Protein AF-A0A3S3TXD5-F1 (afdb_monomer_lite)

Structure (mmCIF, N/CA/C/O backbone):
data_AF-A0A3S3TXD5-F1
#
_entry.id   AF-A0A3S3TXD5-F1
#
loop_
_atom_site.group_PDB
_atom_site.id
_atom_site.type_symbol
_atom_site.label_atom_id
_atom_site.label_alt_id
_atom_site.label_comp_id
_atom_site.label_asym_id
_atom_site.label_entity_id
_atom_site.label_seq_id
_atom_site.pdbx_PDB_ins_code
_atom_site.Cartn_x
_atom_site.Cartn_y
_atom_site.Cartn_z
_atom_site.occupancy
_atom_site.B_iso_or_equiv
_atom_site.auth_seq_id
_atom_site.auth_comp_id
_atom_site.auth_asym_id
_atom_site.auth_atom_id
_atom_site.pdbx_PDB_model_num
ATOM 1 N N . MET A 1 1 ? -18.171 11.649 1.561 1.00 46.22 1 MET A N 1
ATOM 2 C CA . MET A 1 1 ? -17.513 11.251 2.830 1.00 46.22 1 MET A CA 1
ATOM 3 C C . MET A 1 1 ? -16.212 10.556 2.468 1.00 46.22 1 MET A C 1
ATOM 5 O O . MET A 1 1 ? -16.164 9.970 1.401 1.00 46.22 1 MET A O 1
ATOM 9 N N . ALA A 1 2 ? -15.149 10.772 3.239 1.00 56.31 2 ALA A N 1
ATOM 10 C CA . ALA A 1 2 ? -13.775 10.815 2.737 1.00 56.31 2 ALA A CA 1
ATOM 11 C C . ALA A 1 2 ? -13.283 9.512 2.067 1.00 56.31 2 ALA A C 1
ATOM 13 O O . ALA A 1 2 ? -13.077 8.490 2.707 1.00 56.31 2 ALA A O 1
ATOM 14 N N . GLU A 1 3 ? -13.046 9.600 0.761 1.00 80.50 3 GLU A N 1
ATOM 15 C CA . GLU A 1 3 ? -12.553 8.534 -0.113 1.00 80.50 3 GLU A CA 1
ATOM 16 C C . GLU A 1 3 ? -11.019 8.417 -0.048 1.00 80.50 3 GLU A C 1
ATOM 18 O O . GLU A 1 3 ? -10.321 8.605 -1.047 1.00 80.50 3 GLU A O 1
ATOM 23 N N . LEU A 1 4 ? -10.477 8.224 1.157 1.00 93.62 4 LEU A N 1
ATOM 24 C CA . LEU A 1 4 ? -9.031 8.227 1.380 1.00 93.62 4 LEU A CA 1
ATOM 25 C C . LEU A 1 4 ? -8.431 6.833 1.201 1.00 93.62 4 LEU A C 1
ATOM 27 O O . LEU A 1 4 ? -8.830 5.887 1.871 1.00 93.62 4 LEU A O 1
ATOM 31 N N . VAL A 1 5 ? -7.424 6.719 0.343 1.00 96.19 5 VAL A N 1
ATOM 32 C CA . VAL A 1 5 ? -6.499 5.583 0.376 1.00 96.19 5 VAL A CA 1
ATOM 33 C C . VAL A 1 5 ? -5.334 5.996 1.260 1.00 96.19 5 VAL A C 1
ATOM 35 O O . VAL A 1 5 ? -4.576 6.909 0.922 1.00 96.19 5 VAL A O 1
ATOM 38 N N . LEU A 1 6 ? -5.238 5.359 2.420 1.00 97.69 6 LEU A N 1
ATOM 39 C CA . LEU A 1 6 ? -4.202 5.617 3.405 1.00 97.69 6 LEU A CA 1
ATOM 40 C C . LEU A 1 6 ? -2.910 4.921 2.976 1.00 97.69 6 LEU A C 1
ATOM 42 O O . LEU A 1 6 ? -2.938 3.774 2.531 1.00 97.69 6 LEU A O 1
ATOM 46 N N . LEU A 1 7 ? -1.791 5.624 3.096 1.00 98.00 7 LEU A N 1
ATOM 47 C CA . LEU A 1 7 ? -0.472 5.146 2.710 1.00 98.00 7 LEU A CA 1
ATOM 48 C C . LEU A 1 7 ? 0.444 5.099 3.928 1.00 98.00 7 LEU A C 1
ATOM 50 O O . LEU A 1 7 ? 0.707 6.133 4.549 1.00 98.00 7 LEU A O 1
ATOM 54 N N . ASP A 1 8 ? 0.982 3.918 4.203 1.00 96.69 8 ASP A N 1
ATOM 55 C CA . ASP A 1 8 ? 2.175 3.778 5.028 1.00 96.69 8 ASP A CA 1
ATOM 56 C C . ASP A 1 8 ? 3.437 4.235 4.259 1.00 96.69 8 ASP A C 1
ATOM 58 O O . ASP A 1 8 ? 3.508 4.253 3.022 1.00 96.69 8 ASP A O 1
ATOM 62 N N . ASN A 1 9 ? 4.458 4.608 5.024 1.00 96.06 9 ASN A N 1
ATOM 63 C CA . ASN A 1 9 ? 5.785 4.993 4.582 1.00 96.06 9 ASN A CA 1
ATOM 64 C C . ASN A 1 9 ? 6.405 3.994 3.606 1.00 96.06 9 ASN A C 1
ATOM 66 O O . ASN A 1 9 ? 7.003 4.428 2.620 1.00 96.06 9 ASN A O 1
ATOM 70 N N . ASP A 1 10 ? 6.303 2.686 3.858 1.00 95.25 10 ASP A N 1
ATOM 71 C CA . ASP A 1 10 ? 6.986 1.683 3.037 1.00 95.25 10 ASP A CA 1
ATOM 72 C C . ASP A 1 10 ? 6.398 1.629 1.619 1.00 95.25 10 ASP A C 1
ATOM 74 O O . ASP A 1 10 ? 7.138 1.558 0.636 1.00 95.25 10 ASP A O 1
ATOM 78 N N . ILE A 1 11 ? 5.078 1.795 1.488 1.00 97.50 11 ILE A N 1
ATOM 79 C CA . ILE A 1 11 ? 4.405 1.914 0.185 1.00 97.50 11 ILE A CA 1
ATOM 80 C C . ILE A 1 11 ? 4.892 3.150 -0.567 1.00 97.50 11 ILE A C 1
ATOM 82 O O . ILE A 1 11 ? 5.236 3.067 -1.750 1.00 97.50 11 ILE A O 1
ATOM 86 N N . VAL A 1 12 ? 4.966 4.295 0.113 1.00 97.69 12 VAL A N 1
ATOM 87 C CA . VAL A 1 12 ? 5.449 5.544 -0.489 1.00 97.69 12 VAL A CA 1
ATOM 88 C C . VAL A 1 12 ? 6.903 5.396 -0.942 1.00 97.69 12 VAL A C 1
ATOM 90 O O . VAL A 1 12 ? 7.225 5.675 -2.094 1.00 97.69 12 VAL A O 1
ATOM 93 N N . LEU A 1 13 ? 7.783 4.898 -0.074 1.00 97.25 13 LEU A N 1
ATOM 94 C CA . LEU A 1 13 ? 9.208 4.741 -0.367 1.00 97.25 13 LEU A CA 1
ATOM 95 C C . LEU A 1 13 ? 9.447 3.785 -1.534 1.00 97.25 13 LEU A C 1
ATOM 97 O O . LEU A 1 13 ? 10.206 4.112 -2.447 1.00 97.25 13 LEU A O 1
ATOM 101 N N . LYS A 1 14 ? 8.785 2.626 -1.529 1.00 97.81 14 LYS A N 1
ATOM 102 C CA . LYS A 1 14 ? 8.965 1.610 -2.569 1.00 97.81 14 LYS A CA 1
ATOM 103 C C . LYS A 1 14 ? 8.319 2.011 -3.889 1.00 97.81 14 LYS A C 1
ATOM 105 O O . LYS A 1 14 ? 8.910 1.769 -4.937 1.00 97.81 14 LYS A O 1
ATOM 110 N N . SER A 1 15 ? 7.163 2.680 -3.871 1.00 97.81 15 SER A N 1
ATOM 111 C CA . SER A 1 15 ? 6.565 3.226 -5.099 1.00 97.81 15 SER A CA 1
ATOM 112 C C . SER A 1 15 ? 7.483 4.261 -5.755 1.00 97.81 15 SER A C 1
ATOM 114 O O . SER A 1 15 ? 7.702 4.191 -6.964 1.00 97.81 15 SER A O 1
ATOM 116 N N . CYS A 1 16 ? 8.107 5.145 -4.969 1.00 97.94 16 CYS A N 1
ATOM 117 C CA . CYS A 1 16 ? 9.099 6.088 -5.478 1.00 97.94 16 CYS A CA 1
ATOM 118 C C . CYS A 1 16 ? 10.357 5.372 -5.993 1.00 97.94 16 CYS A C 1
ATOM 120 O O . CYS A 1 16 ? 10.816 5.670 -7.093 1.00 97.94 16 CYS A O 1
ATOM 122 N N . ALA A 1 17 ? 10.896 4.405 -5.245 1.00 97.69 17 ALA A N 1
ATOM 123 C CA . ALA A 1 17 ? 12.103 3.677 -5.641 1.00 97.69 17 ALA A CA 1
ATOM 124 C C . ALA A 1 17 ? 11.908 2.899 -6.950 1.00 97.69 17 ALA A C 1
ATOM 126 O O . ALA A 1 17 ? 12.787 2.874 -7.804 1.00 97.69 17 ALA A O 1
ATOM 127 N N . TYR A 1 18 ? 10.724 2.325 -7.157 1.00 98.00 18 TYR A N 1
ATOM 128 C CA . TYR A 1 18 ? 10.373 1.644 -8.400 1.00 98.00 18 TYR A CA 1
ATOM 129 C C . TYR A 1 18 ? 9.834 2.575 -9.485 1.00 98.00 18 TYR A C 1
ATOM 131 O O . TYR A 1 18 ? 9.223 2.091 -10.437 1.00 98.00 18 TYR A O 1
ATOM 139 N N . GLY A 1 19 ? 9.992 3.895 -9.379 1.00 97.56 19 GLY A N 1
ATOM 140 C CA . GLY A 1 19 ? 9.535 4.806 -10.431 1.00 97.56 19 GLY A CA 1
ATOM 141 C C . GLY A 1 19 ? 8.034 4.714 -10.725 1.00 97.56 19 GLY A C 1
ATOM 142 O O . GLY A 1 19 ? 7.641 4.843 -11.882 1.00 97.56 19 GLY A O 1
ATOM 143 N N . SER A 1 20 ? 7.225 4.379 -9.717 1.00 97.62 20 SER A N 1
ATOM 144 C CA . SER A 1 20 ? 5.801 4.042 -9.844 1.00 97.62 20 SER A CA 1
ATOM 145 C C . SER A 1 20 ? 4.894 4.953 -9.007 1.00 97.62 20 SER A C 1
ATOM 147 O O . SER A 1 20 ? 3.759 4.593 -8.694 1.00 97.62 20 SER A O 1
ATOM 149 N N . ALA A 1 21 ? 5.376 6.142 -8.629 1.00 97.31 21 ALA A N 1
ATOM 150 C CA . ALA A 1 21 ? 4.581 7.109 -7.876 1.00 97.31 21 ALA A CA 1
ATOM 151 C C . ALA A 1 21 ? 3.393 7.641 -8.690 1.00 97.31 21 ALA A C 1
ATOM 153 O O . ALA A 1 21 ? 2.285 7.753 -8.171 1.00 97.31 21 ALA A O 1
ATOM 154 N N . VAL A 1 22 ? 3.609 7.928 -9.979 1.00 96.50 22 VAL A N 1
ATOM 155 C CA . VAL A 1 22 ? 2.537 8.370 -10.886 1.00 96.50 22 VAL A CA 1
ATOM 156 C C . VAL A 1 22 ? 1.494 7.270 -11.064 1.00 96.50 22 VAL A C 1
ATOM 158 O O . VAL A 1 22 ? 0.306 7.561 -11.037 1.00 96.50 22 VAL A O 1
ATOM 161 N N . ASP A 1 23 ? 1.903 6.001 -11.140 1.00 96.19 23 ASP A N 1
ATOM 162 C CA . ASP A 1 23 ? 0.948 4.894 -11.253 1.00 96.19 23 ASP A CA 1
ATOM 163 C C . ASP A 1 23 ? 0.088 4.735 -9.989 1.00 96.19 23 ASP A C 1
ATOM 165 O O . ASP A 1 23 ? -1.090 4.398 -10.088 1.00 96.19 23 ASP A O 1
ATOM 169 N N . LEU A 1 24 ? 0.644 5.013 -8.801 1.00 95.94 24 LEU A N 1
ATOM 170 C CA . LEU A 1 24 ? -0.119 5.059 -7.548 1.00 95.94 24 LEU A CA 1
ATOM 171 C C . LEU A 1 24 ? -1.142 6.209 -7.548 1.00 95.94 24 LEU A C 1
ATOM 173 O O . LEU A 1 24 ? -2.283 6.012 -7.122 1.00 95.94 24 LEU A O 1
ATOM 177 N N . ILE A 1 25 ? -0.754 7.390 -8.043 1.00 95.69 25 ILE A N 1
ATOM 178 C CA . ILE A 1 25 ? -1.658 8.542 -8.203 1.00 95.69 25 ILE A CA 1
ATOM 179 C C . ILE A 1 25 ? -2.785 8.199 -9.176 1.00 95.69 25 ILE A C 1
ATOM 181 O O . ILE A 1 25 ? -3.956 8.368 -8.838 1.00 95.69 25 ILE A O 1
ATOM 185 N N . ASP A 1 26 ? -2.442 7.683 -10.355 1.00 94.06 26 ASP A N 1
ATOM 186 C CA . ASP A 1 26 ? -3.401 7.325 -11.398 1.00 94.06 26 ASP A CA 1
ATOM 187 C C . ASP A 1 26 ? -4.365 6.241 -10.922 1.00 94.06 26 ASP A C 1
ATOM 189 O O . ASP A 1 26 ? -5.560 6.309 -11.210 1.00 94.06 26 ASP A O 1
ATOM 193 N N . LEU A 1 27 ? -3.869 5.256 -10.168 1.00 91.81 27 LEU A N 1
ATOM 194 C CA . LEU A 1 27 ? -4.703 4.218 -9.577 1.00 91.81 27 LEU A CA 1
ATOM 195 C C . LEU A 1 27 ? -5.749 4.821 -8.635 1.00 91.81 27 LEU A C 1
ATOM 197 O O . LEU A 1 27 ? -6.922 4.493 -8.761 1.00 91.81 27 LEU A O 1
ATOM 201 N N . ALA A 1 28 ? -5.373 5.731 -7.737 1.00 92.12 28 ALA A N 1
ATOM 202 C CA . ALA A 1 28 ? -6.347 6.400 -6.874 1.00 92.12 28 ALA A CA 1
ATOM 203 C C . ALA A 1 28 ? -7.314 7.296 -7.675 1.00 92.12 28 ALA A C 1
ATOM 205 O O . ALA A 1 28 ? -8.527 7.257 -7.456 1.00 92.12 28 ALA A O 1
ATOM 206 N N . ALA A 1 29 ? -6.792 8.059 -8.640 1.00 90.94 29 ALA A N 1
ATOM 207 C CA . ALA A 1 29 ? -7.555 9.025 -9.427 1.00 90.94 29 ALA A CA 1
ATOM 208 C C . ALA A 1 29 ? -8.608 8.375 -10.338 1.00 90.94 29 ALA A C 1
ATOM 210 O O . ALA A 1 29 ? -9.726 8.882 -10.419 1.00 90.94 29 ALA A O 1
ATOM 211 N N . ARG A 1 30 ? -8.303 7.226 -10.966 1.00 88.12 30 ARG A N 1
ATOM 212 C CA . ARG A 1 30 ? -9.256 6.437 -11.789 1.00 88.12 30 ARG A CA 1
ATOM 213 C C . ARG A 1 30 ? -10.540 6.066 -11.055 1.00 88.12 30 ARG A C 1
ATOM 215 O O . ARG A 1 30 ? -11.541 5.726 -11.675 1.00 88.12 30 ARG A O 1
ATOM 222 N N . HIS A 1 31 ? -10.483 6.138 -9.741 1.00 84.25 31 HIS A N 1
ATOM 223 C CA . HIS A 1 31 ? -11.497 5.679 -8.830 1.00 84.25 31 HIS A CA 1
ATOM 224 C C . HIS A 1 31 ? -11.999 6.798 -7.903 1.00 84.25 31 HIS A C 1
ATOM 226 O O . HIS A 1 31 ? -12.603 6.528 -6.870 1.00 84.25 31 HIS A O 1
ATOM 232 N N . ASN A 1 32 ? -11.725 8.063 -8.252 1.00 88.69 32 ASN A N 1
ATOM 233 C CA . ASN A 1 32 ? -12.086 9.257 -7.478 1.00 88.69 32 ASN A CA 1
ATOM 234 C C . ASN A 1 32 ? -11.586 9.265 -6.022 1.00 88.69 32 ASN A C 1
ATOM 236 O O . ASN A 1 32 ? -12.053 10.054 -5.197 1.00 88.69 32 ASN A O 1
ATOM 240 N N . ARG A 1 33 ? -10.570 8.454 -5.710 1.00 92.06 33 ARG A N 1
ATOM 241 C CA . ARG A 1 33 ? -9.963 8.399 -4.381 1.00 92.06 33 ARG A CA 1
ATOM 242 C C . ARG A 1 33 ? -8.845 9.419 -4.251 1.00 92.06 33 ARG A C 1
ATOM 244 O O . ARG A 1 33 ? -8.196 9.806 -5.223 1.00 92.06 33 ARG A O 1
ATOM 251 N N . ARG A 1 34 ? -8.577 9.827 -3.015 1.00 94.44 34 ARG A N 1
ATOM 252 C CA . ARG A 1 34 ? -7.441 10.691 -2.675 1.00 94.44 34 ARG A CA 1
ATOM 253 C C . ARG A 1 34 ? -6.443 9.910 -1.842 1.00 94.44 34 ARG A C 1
ATOM 255 O O . ARG A 1 34 ? -6.825 9.234 -0.893 1.00 94.44 34 ARG A O 1
ATOM 262 N N . LEU A 1 35 ? -5.166 10.036 -2.172 1.00 97.19 35 LEU A N 1
ATOM 263 C CA . LEU A 1 35 ? -4.097 9.483 -1.352 1.00 97.19 35 LEU A CA 1
ATOM 264 C C . LEU A 1 35 ? -3.954 10.317 -0.079 1.00 97.19 35 LEU A C 1
ATOM 266 O O . LEU A 1 35 ? -4.034 11.546 -0.140 1.00 97.19 35 LEU A O 1
ATOM 270 N N . ALA A 1 36 ? -3.730 9.673 1.060 1.00 97.69 36 ALA A N 1
ATOM 271 C CA . ALA A 1 36 ? -3.477 10.347 2.327 1.00 97.69 36 ALA A CA 1
ATOM 272 C C . ALA A 1 36 ? -2.414 9.614 3.146 1.00 97.69 36 ALA A C 1
ATOM 274 O O . ALA A 1 36 ? -2.318 8.393 3.104 1.00 97.69 36 ALA A O 1
ATOM 275 N N . MET A 1 37 ? -1.636 10.366 3.918 1.00 97.69 37 MET A N 1
ATOM 276 C CA . MET A 1 37 ? -0.661 9.827 4.866 1.00 97.69 37 MET A CA 1
ATOM 277 C C . MET A 1 37 ? -0.569 10.733 6.093 1.00 97.69 37 MET A C 1
ATOM 279 O O . MET A 1 37 ? -0.878 11.927 6.012 1.00 97.69 37 MET A O 1
ATOM 283 N N . LEU A 1 38 ? -0.109 10.191 7.222 1.00 97.88 38 LEU A N 1
ATOM 284 C CA . LEU A 1 38 ? 0.122 10.997 8.422 1.00 97.88 38 LEU A CA 1
ATOM 285 C C . LEU A 1 38 ? 1.090 12.149 8.114 1.00 97.88 38 LEU A C 1
ATOM 287 O O . LEU A 1 38 ? 2.098 11.977 7.425 1.00 97.88 38 LEU A O 1
ATOM 291 N N . ARG A 1 39 ? 0.826 13.342 8.644 1.00 96.12 39 ARG A N 1
ATOM 292 C CA . ARG A 1 39 ? 1.693 14.505 8.402 1.00 96.12 39 ARG A CA 1
ATOM 293 C C . ARG A 1 39 ? 3.122 14.256 8.878 1.00 96.12 39 ARG A C 1
ATOM 295 O O . ARG A 1 39 ? 4.072 14.600 8.179 1.00 96.12 39 ARG A O 1
ATOM 302 N N . VAL A 1 40 ? 3.293 13.601 10.028 1.00 93.81 40 VAL A N 1
ATOM 303 C CA . VAL A 1 40 ? 4.621 13.223 10.544 1.00 93.81 40 VAL A CA 1
ATOM 304 C C . VAL A 1 40 ? 5.370 12.286 9.586 1.00 93.81 40 VAL A C 1
ATOM 306 O O . VAL A 1 40 ? 6.585 12.421 9.402 1.00 93.81 40 VAL A O 1
ATOM 309 N N . ALA A 1 41 ? 4.642 11.396 8.908 1.00 94.38 41 ALA A N 1
ATOM 310 C CA . ALA A 1 41 ? 5.186 10.444 7.950 1.00 94.38 41 ALA A CA 1
ATOM 311 C C . ALA A 1 41 ? 5.792 11.149 6.720 1.00 94.38 41 ALA A C 1
ATOM 313 O O . ALA A 1 41 ? 6.854 10.741 6.252 1.00 94.38 41 ALA A O 1
ATOM 314 N N . GLN A 1 42 ? 5.236 12.281 6.264 1.00 94.44 42 GLN A N 1
ATOM 315 C CA . GLN A 1 42 ? 5.809 13.064 5.150 1.00 94.44 42 GLN A CA 1
ATOM 316 C C . GLN A 1 42 ? 7.248 13.512 5.437 1.00 94.44 42 GLN A C 1
ATOM 318 O O . GLN A 1 42 ? 8.123 13.432 4.571 1.00 94.44 42 GLN A O 1
ATOM 323 N N . TYR A 1 43 ? 7.524 13.935 6.673 1.00 94.06 43 TYR A N 1
ATOM 324 C CA . TYR A 1 43 ? 8.871 14.323 7.090 1.00 94.06 43 TYR A CA 1
ATOM 325 C C . TYR A 1 43 ? 9.798 13.117 7.270 1.00 94.06 43 TYR A C 1
ATOM 327 O O . TYR A 1 43 ? 10.997 13.215 6.999 1.00 94.06 43 TYR A O 1
ATOM 335 N N . ALA A 1 44 ? 9.279 11.982 7.747 1.00 94.31 44 ALA A N 1
ATOM 336 C CA . ALA A 1 44 ? 10.053 10.749 7.877 1.00 94.31 44 ALA A CA 1
ATOM 337 C C . ALA A 1 44 ? 10.481 10.214 6.501 1.00 94.31 44 ALA A C 1
ATOM 339 O O . ALA A 1 44 ? 11.677 10.014 6.273 1.00 94.31 44 ALA A O 1
ATOM 340 N N . VAL A 1 45 ? 9.533 10.089 5.568 1.00 95.75 45 VAL A N 1
ATOM 341 C CA . VAL A 1 45 ? 9.776 9.689 4.175 1.00 95.75 45 VAL A CA 1
ATOM 342 C C . VAL A 1 45 ? 10.720 10.668 3.493 1.00 95.75 45 VAL A C 1
ATOM 344 O O . VAL A 1 45 ? 11.749 10.247 2.970 1.00 95.75 45 VAL A O 1
ATOM 347 N N . GLY A 1 46 ? 10.444 11.975 3.558 1.00 95.38 46 GLY A N 1
ATOM 348 C CA . GLY A 1 46 ? 11.292 12.990 2.931 1.00 95.38 46 GLY A CA 1
ATOM 349 C C . GLY A 1 46 ? 12.742 12.931 3.422 1.00 95.38 46 GLY A C 1
ATOM 350 O O . GLY A 1 46 ? 13.671 12.933 2.614 1.00 95.38 46 GLY A O 1
ATOM 351 N N . ARG A 1 47 ? 12.959 12.787 4.739 1.00 95.94 47 ARG A N 1
ATOM 352 C CA . ARG A 1 47 ? 14.309 12.614 5.305 1.00 95.94 47 ARG A CA 1
ATOM 353 C C . ARG A 1 47 ? 14.967 11.311 4.863 1.00 95.94 47 ARG A C 1
ATOM 355 O O . ARG A 1 47 ? 16.177 11.305 4.643 1.00 95.94 47 ARG A O 1
ATOM 362 N N . ARG A 1 48 ? 14.208 10.216 4.762 1.00 95.56 48 ARG A N 1
ATOM 363 C CA . ARG A 1 48 ? 14.736 8.930 4.296 1.00 95.56 48 ARG A CA 1
ATOM 364 C C . ARG A 1 48 ? 15.153 9.004 2.830 1.00 95.56 48 ARG A C 1
ATOM 366 O O . ARG A 1 48 ? 16.253 8.569 2.520 1.00 95.56 48 ARG A O 1
ATOM 373 N N . ILE A 1 49 ? 14.348 9.625 1.972 1.00 94.75 49 ILE A N 1
ATOM 374 C CA . ILE A 1 49 ? 14.659 9.819 0.548 1.00 94.75 49 ILE A CA 1
ATOM 375 C C . ILE A 1 49 ? 15.915 10.677 0.367 1.00 94.75 49 ILE A C 1
ATOM 377 O O . ILE A 1 49 ? 16.831 10.278 -0.344 1.00 94.75 49 ILE A O 1
ATOM 381 N N . GLN A 1 50 ? 16.030 11.791 1.096 1.00 93.88 50 GLN A N 1
ATOM 382 C CA . GLN A 1 50 ? 17.222 12.655 1.060 1.00 93.88 50 GLN A CA 1
ATOM 383 C C . GLN A 1 50 ? 18.512 11.951 1.505 1.00 93.88 50 GLN A C 1
ATOM 385 O O . GLN A 1 50 ? 19.609 12.385 1.159 1.00 93.88 50 GLN A O 1
ATOM 390 N N . ARG A 1 51 ? 18.397 10.902 2.325 1.00 94.44 51 ARG A N 1
ATOM 391 C CA . ARG A 1 51 ? 19.529 10.161 2.897 1.00 94.44 51 ARG A CA 1
ATOM 392 C C . ARG A 1 51 ? 19.700 8.772 2.292 1.00 94.44 51 ARG A C 1
ATOM 394 O O . ARG A 1 51 ? 20.544 8.023 2.786 1.00 94.44 51 ARG A O 1
ATOM 401 N N . ALA A 1 52 ? 18.908 8.421 1.283 1.00 92.75 52 ALA A N 1
ATOM 402 C CA . ALA A 1 52 ? 18.899 7.087 0.713 1.00 92.75 52 ALA A CA 1
ATOM 403 C C . ALA A 1 52 ? 20.269 6.756 0.107 1.00 92.75 52 ALA A C 1
ATOM 405 O O . ALA A 1 52 ? 20.879 7.564 -0.594 1.00 92.75 52 ALA A O 1
ATOM 406 N N . ARG A 1 53 ? 20.768 5.561 0.425 1.00 88.62 53 ARG A N 1
ATOM 407 C CA . ARG A 1 53 ? 22.035 5.008 -0.102 1.00 88.62 53 ARG A CA 1
ATOM 408 C C . ARG A 1 53 ? 21.875 3.576 -0.612 1.00 88.62 53 ARG A C 1
ATOM 410 O O . ARG A 1 53 ? 22.818 2.994 -1.133 1.00 88.62 53 ARG A O 1
ATOM 417 N N . ASP A 1 54 ? 20.694 3.016 -0.398 1.00 87.81 54 ASP A N 1
ATOM 418 C CA . ASP A 1 54 ? 20.259 1.649 -0.660 1.00 87.81 54 ASP A CA 1
ATOM 419 C C . ASP A 1 54 ? 19.534 1.494 -2.009 1.00 87.81 54 ASP A C 1
ATOM 421 O O . ASP A 1 54 ? 19.240 0.376 -2.425 1.00 87.81 54 ASP A O 1
ATOM 425 N N . VAL A 1 55 ? 19.311 2.603 -2.716 1.00 93.00 55 VAL A N 1
ATOM 426 C CA . VAL A 1 55 ? 18.823 2.675 -4.103 1.00 93.00 55 VAL A CA 1
ATOM 427 C C . VAL A 1 55 ? 19.943 3.089 -5.051 1.00 93.00 55 VAL A C 1
ATOM 429 O O . VAL A 1 55 ? 20.835 3.857 -4.681 1.00 93.00 55 VAL A O 1
ATOM 432 N N . ARG A 1 56 ? 19.888 2.598 -6.290 1.00 95.00 56 ARG A N 1
ATOM 433 C CA . ARG A 1 56 ? 20.843 2.930 -7.353 1.00 95.00 56 ARG A CA 1
ATOM 434 C C . ARG A 1 56 ? 20.528 4.279 -7.995 1.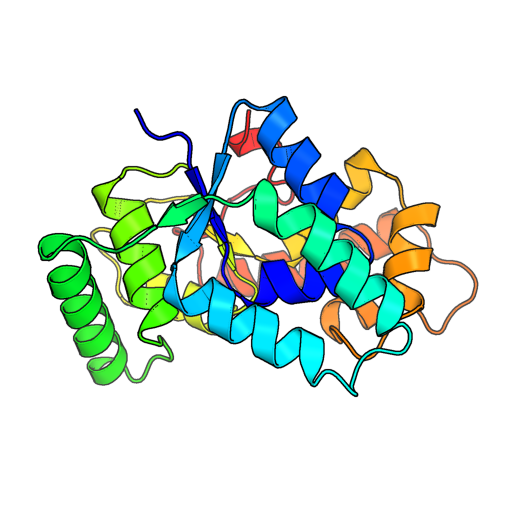00 95.00 56 ARG A C 1
ATOM 436 O O . ARG A 1 56 ? 21.460 5.029 -8.272 1.00 95.00 56 ARG A O 1
ATOM 443 N N . ASP A 1 57 ? 19.252 4.594 -8.205 1.00 93.94 57 ASP A N 1
ATOM 444 C CA . ASP A 1 57 ? 18.786 5.849 -8.804 1.00 93.94 57 ASP A CA 1
ATOM 445 C C . ASP A 1 57 ? 18.208 6.818 -7.754 1.00 93.94 57 ASP A C 1
ATOM 447 O O . ASP A 1 57 ? 16.997 6.966 -7.578 1.00 93.94 57 ASP A O 1
ATOM 451 N N . VAL A 1 58 ? 19.100 7.487 -7.017 1.00 94.75 58 VAL A N 1
ATOM 452 C CA . VAL A 1 58 ? 18.726 8.451 -5.962 1.00 94.75 58 VAL A CA 1
ATOM 453 C C . VAL A 1 58 ? 18.035 9.698 -6.537 1.00 94.75 58 VAL A C 1
ATOM 455 O O . VAL A 1 58 ? 17.135 10.262 -5.904 1.00 94.75 58 VAL A O 1
ATOM 458 N N . GLU A 1 59 ? 18.437 10.133 -7.734 1.00 94.56 59 GLU A N 1
ATOM 459 C CA . GLU A 1 59 ? 17.821 11.273 -8.420 1.00 94.56 59 GLU A CA 1
ATOM 460 C C . GLU A 1 59 ? 16.394 10.927 -8.852 1.00 94.56 59 GLU A C 1
ATOM 462 O O . GLU A 1 59 ? 15.461 11.668 -8.532 1.00 94.56 59 GLU A O 1
ATOM 467 N N . GLY A 1 60 ? 16.205 9.756 -9.470 1.00 95.31 60 GLY A N 1
ATOM 468 C CA . GLY A 1 60 ? 14.894 9.217 -9.813 1.00 95.31 60 GLY A CA 1
ATOM 469 C C . GLY A 1 60 ? 13.989 9.075 -8.593 1.00 95.31 60 GLY A C 1
ATOM 470 O O . GLY A 1 60 ? 12.860 9.565 -8.621 1.00 95.31 60 GLY A O 1
ATOM 471 N N . LEU A 1 61 ? 14.488 8.509 -7.488 1.00 96.75 61 LEU A N 1
ATOM 472 C CA . LEU A 1 61 ? 13.746 8.414 -6.224 1.00 96.75 61 LEU A CA 1
ATOM 473 C C . LEU A 1 61 ? 13.252 9.794 -5.749 1.00 96.75 61 LEU A C 1
ATOM 475 O O . LEU A 1 61 ? 12.084 9.953 -5.383 1.00 96.75 61 LEU A O 1
ATOM 479 N N . SER A 1 62 ? 14.132 10.799 -5.769 1.00 96.75 62 SER A N 1
ATOM 480 C CA . SER A 1 62 ? 13.805 12.167 -5.346 1.00 96.75 62 SER A CA 1
ATOM 481 C C . SER A 1 62 ? 12.787 12.829 -6.278 1.00 96.75 62 SER A C 1
ATOM 483 O O . SER A 1 62 ? 11.857 13.487 -5.806 1.00 96.75 62 SER A O 1
ATOM 485 N N . GLY A 1 63 ? 12.917 12.620 -7.591 1.00 97.69 63 GLY A N 1
ATOM 486 C CA . GLY A 1 63 ? 11.963 13.104 -8.589 1.00 97.69 63 GLY A CA 1
ATOM 487 C C . GLY A 1 63 ? 10.575 12.479 -8.430 1.00 97.69 63 GLY A C 1
ATOM 488 O O . GLY A 1 63 ? 9.569 13.184 -8.495 1.00 97.69 63 GLY A O 1
ATOM 489 N N . GLN A 1 64 ? 10.504 11.177 -8.141 1.00 98.06 64 GLN A N 1
ATOM 490 C CA . GLN A 1 64 ? 9.239 10.480 -7.881 1.00 98.06 64 GLN A CA 1
ATOM 491 C C . GLN A 1 64 ? 8.554 10.998 -6.617 1.00 98.06 64 GLN A C 1
ATOM 493 O O . GLN A 1 64 ? 7.344 11.210 -6.618 1.00 98.06 64 GLN A O 1
ATOM 498 N N . TRP A 1 65 ? 9.318 11.283 -5.561 1.00 97.75 65 TRP A N 1
ATOM 499 C CA . TRP A 1 65 ? 8.771 11.908 -4.359 1.00 97.75 65 TRP A CA 1
ATOM 500 C C . TRP A 1 65 ? 8.239 13.316 -4.611 1.00 97.75 65 TRP A C 1
ATOM 502 O O . TRP A 1 65 ? 7.149 13.649 -4.147 1.00 97.75 65 TRP A O 1
ATOM 512 N N . ALA A 1 66 ? 8.972 14.129 -5.376 1.00 97.75 66 ALA A N 1
ATOM 513 C CA . ALA A 1 66 ? 8.529 15.466 -5.759 1.00 97.75 66 ALA A CA 1
ATOM 514 C C . ALA A 1 66 ? 7.229 15.436 -6.583 1.00 97.75 66 ALA A C 1
ATOM 516 O O . ALA A 1 66 ? 6.405 16.339 -6.446 1.00 97.75 66 ALA A O 1
ATOM 517 N N . ALA A 1 67 ? 7.027 14.393 -7.394 1.00 97.25 67 ALA A N 1
ATOM 518 C CA . ALA A 1 67 ? 5.780 14.166 -8.119 1.00 97.25 67 ALA A CA 1
ATOM 519 C C . ALA A 1 67 ? 4.645 13.661 -7.209 1.00 97.25 67 ALA A C 1
ATOM 521 O O . ALA A 1 67 ? 3.504 14.087 -7.370 1.00 97.25 67 ALA A O 1
ATOM 522 N N . LEU A 1 68 ? 4.945 12.781 -6.246 1.00 97.75 68 LEU A N 1
ATOM 523 C CA . LEU A 1 68 ? 3.949 12.161 -5.368 1.00 97.75 68 LEU A CA 1
ATOM 524 C C . LEU A 1 68 ? 3.406 13.112 -4.303 1.00 97.75 68 LEU A C 1
ATOM 526 O O . LEU A 1 68 ? 2.197 13.184 -4.089 1.00 97.75 68 LEU A O 1
ATOM 530 N N . LEU A 1 69 ? 4.301 13.823 -3.614 1.00 97.19 69 LEU A N 1
ATOM 531 C CA . LEU A 1 69 ? 3.984 14.595 -2.413 1.00 97.19 69 LEU A CA 1
ATOM 532 C C . LEU A 1 69 ? 2.818 15.587 -2.608 1.00 97.19 69 LEU A C 1
ATOM 534 O O . LEU A 1 69 ? 1.935 15.605 -1.751 1.00 97.19 69 LEU A O 1
ATOM 538 N N . PRO A 1 70 ? 2.728 16.365 -3.709 1.00 97.25 70 PRO A N 1
ATOM 539 C CA . PRO A 1 70 ? 1.600 17.276 -3.932 1.00 97.25 70 PRO A CA 1
ATOM 540 C C . PRO A 1 70 ? 0.240 16.574 -4.065 1.00 97.25 70 PRO A C 1
ATOM 542 O O . PRO A 1 70 ? -0.797 17.199 -3.843 1.00 97.25 70 PRO A O 1
ATOM 545 N N . SER A 1 71 ? 0.228 15.290 -4.433 1.00 96.31 71 SER A N 1
ATOM 546 C CA . SER A 1 71 ? -0.985 14.482 -4.603 1.00 96.31 71 SER A CA 1
ATOM 547 C C . SER A 1 71 ? -1.402 13.734 -3.334 1.00 96.31 71 SER A C 1
ATOM 549 O O . SER A 1 71 ? -2.514 13.204 -3.288 1.00 96.31 71 SER A O 1
ATOM 551 N N . VAL A 1 72 ? -0.552 13.699 -2.302 1.00 97.31 72 VAL A N 1
ATOM 552 C CA . VAL A 1 72 ? -0.845 13.027 -1.032 1.00 97.31 72 VAL A CA 1
ATOM 553 C C . VAL A 1 72 ? -1.321 14.036 0.007 1.00 97.31 72 VAL A C 1
ATOM 555 O O . VAL A 1 72 ? -0.596 14.938 0.428 1.00 97.31 72 VAL A O 1
ATOM 558 N N . LEU A 1 73 ? -2.551 13.849 0.477 1.00 97.06 73 LEU A N 1
ATOM 559 C CA . LEU A 1 73 ? -3.100 14.613 1.584 1.00 97.06 73 LEU A CA 1
ATOM 560 C C . LEU A 1 73 ? -2.332 14.343 2.877 1.00 97.06 73 LEU A C 1
ATOM 562 O O . LEU A 1 73 ? -2.192 13.205 3.318 1.00 97.06 73 LEU A O 1
ATOM 566 N N . SER A 1 74 ? -1.910 15.427 3.516 1.00 96.38 74 SER A N 1
ATOM 567 C CA . SER A 1 74 ? -1.366 15.399 4.866 1.00 96.38 74 SER A CA 1
ATOM 568 C C . SER A 1 74 ? -2.519 15.343 5.863 1.00 96.38 74 SER A C 1
ATOM 570 O O . SER A 1 74 ? -3.346 16.259 5.895 1.00 96.38 74 SER A O 1
ATOM 572 N N . ILE A 1 75 ? -2.602 14.272 6.646 1.00 97.06 75 ILE A N 1
ATOM 573 C CA . ILE A 1 75 ? -3.633 14.109 7.674 1.00 97.06 75 ILE A CA 1
ATOM 574 C C . ILE A 1 75 ? -3.017 14.096 9.069 1.00 97.06 75 ILE A C 1
ATOM 576 O O . ILE A 1 75 ? -1.918 13.591 9.282 1.00 97.06 75 ILE A O 1
ATOM 580 N N . GLU A 1 76 ? -3.756 14.647 10.022 1.00 96.94 76 GLU A N 1
ATOM 581 C CA . GLU A 1 76 ? -3.466 14.532 11.448 1.00 96.94 76 GLU A CA 1
ATOM 582 C C . GLU A 1 76 ? -4.576 13.716 12.109 1.00 96.94 76 GLU A C 1
ATOM 584 O O . GLU A 1 76 ? -5.753 13.979 11.811 1.00 96.94 76 GLU A O 1
ATOM 589 N N . PRO A 1 77 ? -4.239 12.727 12.952 1.00 97.12 77 PRO A N 1
ATOM 590 C CA . PRO A 1 77 ? -5.217 12.038 13.774 1.00 97.12 77 PRO A CA 1
ATOM 591 C C . PRO A 1 77 ? -5.939 13.010 14.714 1.00 97.12 77 PRO A C 1
ATOM 593 O O . PRO A 1 77 ? -5.361 13.961 15.241 1.00 97.12 77 PRO A O 1
ATOM 596 N N . THR A 1 78 ? -7.227 12.777 14.921 1.00 97.94 78 THR A N 1
ATOM 597 C CA . THR A 1 78 ? -8.015 13.434 15.968 1.00 97.94 78 THR A CA 1
ATOM 598 C C . THR A 1 78 ? -7.677 12.842 17.333 1.00 97.94 78 THR A C 1
ATOM 600 O O . THR A 1 78 ? -7.124 11.750 17.421 1.00 97.94 78 THR A O 1
ATOM 603 N N . GLN A 1 79 ? -8.071 13.519 18.412 1.00 98.12 79 GLN A N 1
ATOM 604 C CA . GLN A 1 79 ? -7.862 13.006 19.768 1.00 98.12 79 GLN A CA 1
ATOM 605 C C . GLN A 1 79 ? -8.464 11.601 19.967 1.00 98.12 79 GLN A C 1
ATOM 607 O O . GLN A 1 79 ? -7.797 10.730 20.510 1.00 98.12 79 GLN A O 1
ATOM 612 N N . ALA A 1 80 ? -9.673 11.357 19.450 1.00 97.69 80 ALA A N 1
ATOM 613 C CA . ALA A 1 80 ? -10.319 10.046 19.531 1.00 97.69 80 ALA A CA 1
ATOM 614 C C . ALA A 1 80 ? -9.574 8.965 18.724 1.00 97.69 80 ALA A C 1
ATOM 616 O O . ALA A 1 80 ? -9.478 7.822 19.158 1.00 97.69 80 ALA A O 1
ATOM 617 N N . GLU A 1 81 ? -9.011 9.323 17.564 1.00 97.38 81 GLU A N 1
ATOM 618 C CA . GLU A 1 81 ? -8.176 8.406 16.775 1.00 97.38 81 GLU A CA 1
ATOM 619 C C . GLU A 1 81 ? -6.850 8.094 17.495 1.00 97.38 81 GLU A C 1
ATOM 621 O O . GLU A 1 81 ? -6.381 6.964 17.428 1.00 97.38 81 GLU A O 1
ATOM 626 N N . ILE A 1 82 ? -6.263 9.060 18.211 1.00 98.06 82 ILE A N 1
ATOM 627 C CA . ILE A 1 82 ? -5.040 8.861 19.011 1.00 98.06 82 ILE A CA 1
ATOM 628 C C . ILE A 1 82 ? -5.310 7.950 20.210 1.00 98.06 82 ILE A C 1
ATOM 630 O O . ILE A 1 82 ? -4.520 7.050 20.478 1.00 98.06 82 ILE 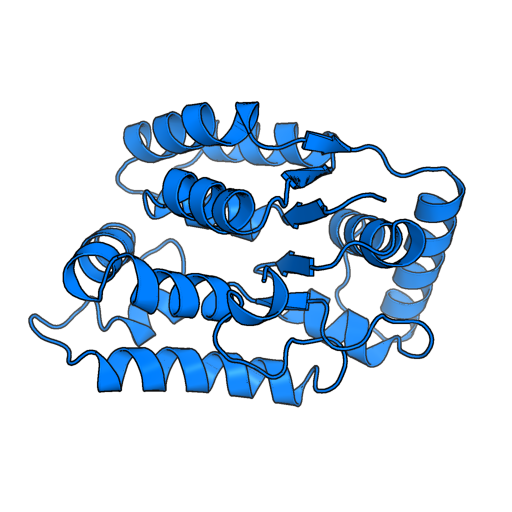A O 1
ATOM 634 N N . GLU A 1 83 ? -6.414 8.169 20.923 1.00 97.69 83 GLU A N 1
ATOM 635 C CA . GLU A 1 83 ? -6.817 7.330 22.059 1.00 97.69 83 GLU A CA 1
ATOM 636 C C . GLU A 1 83 ? -7.039 5.883 21.615 1.00 97.69 83 GLU A C 1
ATOM 638 O O . GLU A 1 83 ? -6.462 4.967 22.194 1.00 97.69 83 GLU A O 1
ATOM 643 N N . PHE A 1 84 ? -7.768 5.681 20.515 1.00 96.06 84 PHE A N 1
ATOM 644 C CA . PHE A 1 84 ? -7.962 4.348 19.952 1.00 96.06 84 PHE A CA 1
ATOM 645 C C . PHE A 1 84 ? -6.648 3.715 19.467 1.00 96.06 84 PHE A C 1
ATOM 647 O O . PHE A 1 84 ? -6.422 2.529 19.682 1.00 96.06 84 PHE A O 1
ATOM 654 N N . ALA A 1 85 ? -5.750 4.487 18.848 1.00 96.50 85 ALA A N 1
ATOM 655 C CA . ALA A 1 85 ? -4.428 3.995 18.457 1.00 96.50 85 ALA A CA 1
ATOM 656 C C . ALA A 1 85 ? -3.612 3.507 19.668 1.00 96.50 85 ALA A C 1
ATOM 658 O O . ALA A 1 85 ? -3.006 2.438 19.605 1.00 96.50 85 ALA A O 1
ATOM 659 N N . ALA A 1 86 ? -3.660 4.233 20.788 1.00 96.81 86 ALA A N 1
ATOM 660 C CA . ALA A 1 86 ? -2.998 3.827 22.025 1.00 96.81 86 ALA A CA 1
ATOM 661 C C . ALA A 1 86 ? -3.592 2.531 22.609 1.00 96.81 86 ALA A C 1
ATOM 663 O O . ALA A 1 86 ? -2.841 1.672 23.068 1.00 96.81 86 ALA A O 1
ATOM 664 N N . GLU A 1 87 ? -4.914 2.346 22.540 1.00 95.38 87 GLU A N 1
ATOM 665 C C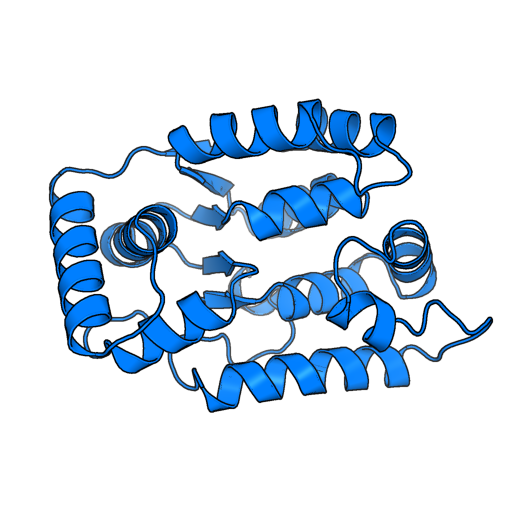A . GLU A 1 87 ? -5.565 1.087 22.935 1.00 95.38 87 GLU A CA 1
ATOM 666 C C . GLU A 1 87 ? -5.102 -0.097 22.068 1.00 95.38 87 GLU A C 1
ATOM 668 O O . GLU A 1 87 ? -4.884 -1.198 22.581 1.00 95.38 87 GLU A O 1
ATOM 673 N N . LEU A 1 88 ? -4.928 0.112 20.757 1.00 94.75 88 LEU A N 1
ATOM 674 C CA . LEU A 1 88 ? -4.396 -0.912 19.849 1.00 94.75 88 LEU A CA 1
ATOM 675 C C . LEU A 1 88 ? -2.948 -1.269 20.190 1.00 94.75 88 LEU A C 1
ATOM 677 O O . LEU A 1 88 ? -2.596 -2.447 20.201 1.00 94.75 88 LEU A O 1
ATOM 681 N N . GLU A 1 89 ? -2.113 -0.271 20.479 1.00 95.88 89 GLU A N 1
ATOM 682 C CA . GLU A 1 89 ? -0.720 -0.477 20.890 1.00 95.88 89 GLU A CA 1
ATOM 683 C C . GLU A 1 89 ? -0.630 -1.235 22.218 1.00 95.88 89 GLU A C 1
ATOM 685 O O . GLU A 1 89 ? 0.157 -2.174 22.339 1.00 95.88 89 GLU A O 1
ATOM 690 N N . GLU A 1 90 ? -1.467 -0.895 23.201 1.00 95.69 90 GLU A N 1
ATOM 691 C CA . GLU A 1 90 ? -1.535 -1.613 24.476 1.00 95.69 90 GLU A CA 1
ATOM 692 C C . GLU A 1 90 ? -1.911 -3.088 24.266 1.00 95.69 90 GLU A C 1
ATOM 694 O O . GLU A 1 90 ? -1.278 -3.990 24.825 1.00 95.69 90 GLU A O 1
ATOM 699 N N . GLN A 1 91 ? -2.899 -3.362 23.412 1.00 94.81 91 GLN A N 1
ATOM 700 C CA . GLN A 1 91 ? -3.273 -4.731 23.052 1.00 94.81 91 GLN A CA 1
ATOM 701 C C . GLN A 1 91 ? -2.144 -5.460 22.319 1.00 94.81 91 GLN A C 1
ATOM 703 O O . GLN A 1 91 ? -1.865 -6.618 22.636 1.00 94.81 91 GLN A O 1
ATOM 708 N N . ALA A 1 92 ? -1.460 -4.789 21.389 1.00 95.06 92 ALA A N 1
ATOM 709 C CA . ALA A 1 92 ? -0.311 -5.351 20.688 1.00 95.06 92 ALA A CA 1
ATOM 710 C C . ALA A 1 92 ? 0.795 -5.754 21.672 1.00 95.06 92 ALA A C 1
ATOM 712 O O . ALA A 1 92 ? 1.282 -6.883 21.612 1.00 95.06 92 ALA A O 1
ATOM 713 N N . ILE A 1 93 ? 1.133 -4.885 22.630 1.00 95.94 93 ILE A N 1
ATOM 714 C CA 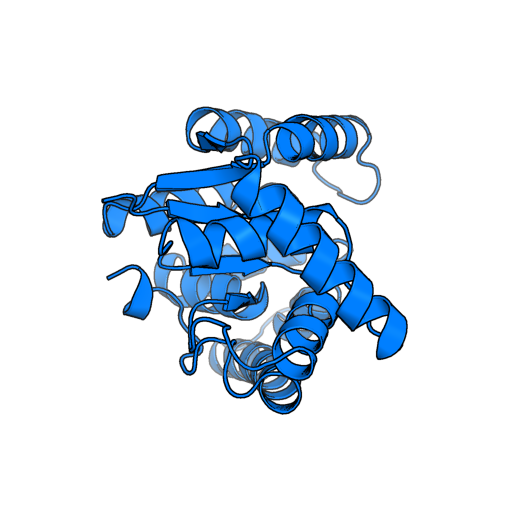. ILE A 1 93 ? 2.122 -5.161 23.682 1.00 95.94 93 ILE A CA 1
ATOM 715 C C . ILE A 1 93 ? 1.709 -6.387 24.502 1.00 95.94 93 ILE A C 1
ATOM 717 O O . ILE A 1 93 ? 2.509 -7.309 24.678 1.00 95.94 93 ILE A O 1
ATOM 721 N N . ASN A 1 94 ? 0.454 -6.437 24.955 1.00 95.75 94 ASN A N 1
ATOM 722 C CA . ASN A 1 94 ? -0.069 -7.549 25.752 1.00 95.75 94 ASN A CA 1
ATOM 723 C C . ASN A 1 94 ? -0.026 -8.890 25.002 1.00 95.75 94 ASN A C 1
ATOM 725 O O 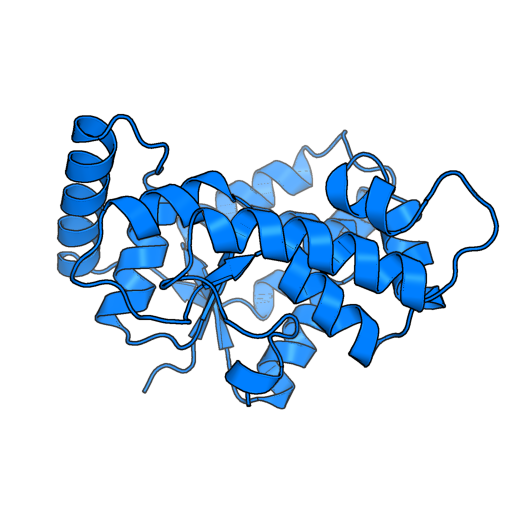. ASN A 1 94 ? 0.173 -9.941 25.612 1.00 95.75 94 ASN A O 1
ATOM 729 N N . LEU A 1 95 ? -0.176 -8.854 23.679 1.00 95.19 95 LEU A N 1
ATOM 730 C CA . LEU A 1 95 ? -0.117 -10.021 22.801 1.00 95.19 95 LEU A CA 1
ATOM 731 C C . LEU A 1 95 ? 1.288 -10.279 22.228 1.00 95.19 95 LEU A C 1
ATOM 733 O O . LEU A 1 95 ? 1.463 -11.230 21.467 1.00 95.19 95 LEU A O 1
ATOM 737 N N . SER A 1 96 ? 2.294 -9.476 22.601 1.00 96.00 96 SER A N 1
ATOM 738 C CA . SER A 1 96 ? 3.656 -9.531 22.042 1.00 96.00 96 SER A CA 1
ATOM 739 C C . SER A 1 96 ? 3.689 -9.419 20.509 1.00 96.00 96 SER A C 1
ATOM 741 O O . SER A 1 96 ? 4.448 -10.115 19.834 1.00 96.00 96 SER A O 1
ATOM 743 N N . LEU A 1 97 ? 2.838 -8.553 19.961 1.00 95.19 97 LEU A N 1
ATOM 744 C CA . LEU A 1 97 ? 2.720 -8.261 18.537 1.00 95.19 97 LEU A CA 1
ATOM 745 C C . LEU A 1 97 ? 3.513 -7.005 18.172 1.00 95.19 97 LEU A C 1
ATOM 747 O O . LEU A 1 97 ? 3.681 -6.092 18.978 1.00 95.19 97 LEU A O 1
ATOM 751 N N . GLU A 1 98 ? 3.965 -6.942 16.922 1.00 91.06 98 GLU A N 1
ATOM 752 C CA . GLU A 1 98 ? 4.655 -5.773 16.386 1.00 91.06 98 GLU A CA 1
ATOM 753 C C . GLU A 1 98 ? 3.656 -4.831 15.708 1.00 91.06 98 GLU A C 1
ATOM 755 O O . GLU A 1 98 ? 3.214 -5.080 14.586 1.00 91.06 98 GLU A O 1
ATOM 760 N N . LEU A 1 99 ? 3.314 -3.746 16.398 1.00 94.12 99 LEU A N 1
ATOM 761 C CA . LEU A 1 99 ? 2.532 -2.635 15.868 1.00 94.12 99 LEU A CA 1
ATOM 762 C C . LEU A 1 99 ? 3.153 -1.337 16.386 1.00 94.12 99 LEU A C 1
ATOM 764 O O . LEU A 1 99 ? 3.302 -1.170 17.595 1.00 94.12 99 LEU A O 1
ATOM 768 N N . ASP A 1 100 ? 3.566 -0.451 15.481 1.00 93.25 100 ASP A N 1
ATOM 769 C CA . ASP A 1 100 ? 4.134 0.841 15.861 1.00 93.25 100 ASP A CA 1
ATOM 770 C C . ASP A 1 100 ? 3.069 1.946 15.914 1.00 93.25 100 ASP A C 1
ATOM 772 O O . ASP A 1 100 ? 1.941 1.777 15.448 1.00 93.25 100 ASP A O 1
ATOM 776 N N . ALA A 1 101 ? 3.452 3.095 16.476 1.00 93.75 101 ALA A N 1
ATOM 777 C CA . ALA A 1 101 ? 2.555 4.230 16.659 1.00 93.75 101 ALA A CA 1
ATOM 778 C C . ALA A 1 101 ? 2.065 4.872 15.348 1.00 93.75 101 ALA A C 1
ATOM 780 O O . ALA A 1 101 ? 1.034 5.540 15.323 1.00 93.75 101 ALA A O 1
ATOM 781 N N . GLY A 1 102 ? 2.811 4.733 14.249 1.00 94.88 102 GLY A N 1
ATOM 782 C CA . GLY A 1 102 ? 2.376 5.227 12.943 1.00 94.88 102 GLY A CA 1
ATOM 783 C C . GLY A 1 102 ? 1.294 4.329 12.351 1.00 94.88 102 GLY A C 1
ATOM 784 O O . GLY A 1 102 ? 0.273 4.824 11.869 1.00 94.88 102 GLY A O 1
ATOM 785 N N . GLU A 1 103 ? 1.496 3.017 12.434 1.00 95.12 103 GLU A N 1
ATOM 786 C CA . GLU A 1 103 ? 0.561 2.016 11.924 1.00 95.12 103 GLU A CA 1
ATOM 787 C C . GLU A 1 103 ? -0.723 1.953 12.758 1.00 95.12 103 GLU A C 1
ATOM 789 O O . GLU A 1 103 ? -1.820 1.913 12.193 1.00 95.12 103 GLU A O 1
ATOM 794 N N . SER A 1 104 ? -0.628 2.046 14.089 1.00 95.75 104 SER A N 1
ATOM 795 C CA . SER A 1 104 ? -1.798 2.148 14.974 1.00 95.75 104 SER A CA 1
ATOM 796 C C . SER A 1 104 ? -2.651 3.384 14.645 1.00 95.75 104 SER A C 1
ATOM 798 O O . SER A 1 104 ? -3.876 3.287 14.548 1.00 95.75 104 SER A O 1
ATOM 800 N N . GLN A 1 105 ? -2.022 4.537 14.389 1.00 97.12 105 GLN A N 1
ATOM 801 C CA . GLN A 1 105 ? -2.705 5.781 14.021 1.00 97.12 105 GLN A CA 1
ATOM 802 C C . GLN A 1 105 ? -3.330 5.722 12.625 1.00 97.12 105 GLN A C 1
ATOM 804 O O . GLN A 1 105 ? -4.475 6.149 12.453 1.00 97.12 105 GLN A O 1
ATOM 809 N N . LEU A 1 106 ? -2.621 5.195 11.620 1.00 96.38 106 LEU A N 1
ATOM 810 C CA . LEU A 1 106 ? -3.191 4.982 10.283 1.00 96.38 106 LEU A CA 1
ATOM 811 C C . LEU A 1 106 ? -4.401 4.056 10.352 1.00 96.38 106 LEU A C 1
ATOM 813 O O . LEU A 1 106 ? -5.422 4.314 9.710 1.00 96.38 106 LEU A O 1
ATOM 817 N N . PHE A 1 107 ? -4.318 3.015 11.172 1.00 95.06 107 PHE A N 1
ATOM 818 C CA . PHE A 1 107 ? -5.422 2.102 11.373 1.00 95.06 107 PHE A CA 1
ATOM 819 C C . PHE A 1 107 ? -6.600 2.749 12.120 1.00 95.06 107 PHE A C 1
ATOM 821 O O . PHE A 1 107 ? -7.753 2.579 11.723 1.00 95.06 107 PHE A O 1
ATOM 828 N N . ALA A 1 108 ? -6.349 3.565 13.144 1.00 95.56 108 ALA A N 1
ATOM 829 C CA . ALA A 1 108 ? -7.403 4.335 13.800 1.00 95.56 108 ALA A CA 1
ATOM 830 C C . ALA A 1 108 ? -8.138 5.252 12.808 1.00 95.56 108 ALA A C 1
ATOM 832 O O . ALA A 1 108 ? -9.369 5.283 12.771 1.00 95.56 108 ALA A O 1
ATOM 833 N N . VAL A 1 109 ? -7.395 5.928 11.928 1.00 95.94 109 VAL A N 1
ATOM 834 C CA . VAL A 1 109 ? -7.963 6.740 10.843 1.00 95.94 109 VAL A CA 1
ATOM 835 C C . VAL A 1 109 ? -8.766 5.887 9.852 1.00 95.94 109 VAL A C 1
ATOM 837 O O . VAL A 1 109 ? -9.832 6.316 9.395 1.00 95.94 109 VAL A O 1
ATOM 840 N N . LEU A 1 110 ? -8.290 4.682 9.514 1.00 94.69 110 LEU A N 1
ATOM 841 C CA . LEU A 1 110 ? -9.003 3.733 8.649 1.00 94.69 110 LEU A CA 1
ATOM 842 C C . LEU A 1 110 ? -10.403 3.440 9.203 1.00 94.69 110 LEU A C 1
ATOM 844 O O . LEU A 1 110 ? -11.388 3.528 8.463 1.00 94.69 110 LEU A O 1
ATOM 848 N N . VAL A 1 111 ? -10.484 3.155 10.506 1.00 93.69 111 VAL A N 1
ATOM 849 C CA . VAL A 1 111 ? -11.724 2.853 11.233 1.00 93.69 111 VAL A CA 1
ATOM 850 C C . VAL A 1 111 ? -12.627 4.085 11.320 1.00 93.69 111 VAL A C 1
ATOM 852 O O . VAL A 1 111 ? -13.742 4.074 10.795 1.00 93.69 111 VAL A O 1
ATOM 855 N N . PHE A 1 112 ? -12.153 5.164 11.947 1.00 94.12 112 PHE A N 1
ATOM 856 C CA . PHE A 1 112 ? -12.984 6.319 12.311 1.00 94.12 112 PHE A CA 1
ATOM 857 C C . PHE A 1 112 ? -13.462 7.121 11.105 1.00 94.12 112 PHE A C 1
ATOM 859 O O . PHE A 1 112 ? -14.584 7.631 11.100 1.00 94.12 112 PHE A O 1
ATOM 866 N N . ARG A 1 113 ? -12.638 7.227 10.057 1.00 93.94 113 ARG A N 1
ATOM 867 C CA . ARG A 1 113 ? -13.010 7.960 8.835 1.00 93.94 113 ARG A CA 1
ATOM 868 C C . ARG A 1 113 ? -13.693 7.079 7.801 1.00 93.94 113 ARG A C 1
ATOM 870 O O . ARG A 1 113 ? -14.036 7.581 6.732 1.00 93.94 113 ARG A O 1
ATOM 877 N N . ALA A 1 114 ? -13.884 5.795 8.113 1.00 92.31 114 ALA A N 1
ATOM 878 C CA . ALA A 1 114 ? -14.378 4.780 7.193 1.00 92.31 114 ALA A CA 1
ATOM 879 C C . ALA A 1 114 ? -13.624 4.803 5.853 1.00 92.31 114 ALA A C 1
ATOM 881 O O . ALA A 1 114 ? -14.232 4.676 4.788 1.00 92.31 114 ALA A O 1
ATOM 882 N N . SER A 1 115 ? -12.301 4.984 5.915 1.00 92.94 115 SER A N 1
ATOM 883 C CA . SER A 1 115 ? -11.471 5.014 4.712 1.00 92.94 115 SER A CA 1
ATOM 884 C C . SER A 1 115 ? -11.571 3.650 4.011 1.00 92.94 115 SER A C 1
ATOM 886 O O . SER A 1 115 ? -11.620 2.619 4.693 1.00 92.94 115 SER A O 1
ATOM 888 N N . PRO A 1 116 ? -11.659 3.605 2.670 1.00 92.56 116 PRO A N 1
ATOM 889 C CA . PRO A 1 116 ? -11.840 2.351 1.942 1.00 92.56 116 PRO A CA 1
ATOM 890 C C . PRO A 1 116 ? -10.631 1.419 2.025 1.00 92.56 116 PRO A C 1
ATOM 892 O O . PRO A 1 116 ? -10.805 0.206 1.942 1.00 92.56 116 PRO A O 1
ATOM 895 N N . LEU A 1 117 ? -9.416 1.965 2.154 1.00 95.12 117 LEU A N 1
ATOM 896 C CA . LEU A 1 117 ? -8.199 1.175 2.017 1.00 95.12 117 LEU A CA 1
ATOM 897 C C . LEU A 1 117 ? -7.011 1.785 2.766 1.00 95.12 117 LEU A C 1
ATOM 899 O O . LEU A 1 117 ? -6.770 2.988 2.671 1.00 95.12 117 LEU A O 1
ATOM 903 N N . LEU A 1 118 ? -6.236 0.931 3.429 1.00 96.38 118 LEU A N 1
ATOM 904 C CA . LEU A 1 118 ? -4.872 1.179 3.888 1.00 96.38 118 LEU A CA 1
ATOM 905 C C . LEU A 1 118 ? -3.903 0.317 3.072 1.00 96.38 118 LEU A C 1
ATOM 907 O O . LEU A 1 118 ? -4.048 -0.904 3.014 1.00 96.38 118 LEU A O 1
ATOM 911 N N . LEU A 1 119 ? -2.911 0.951 2.452 1.00 97.44 119 LEU A N 1
ATOM 912 C CA . LEU A 1 119 ? -1.772 0.276 1.843 1.00 97.44 119 LEU A CA 1
ATOM 913 C C . LEU A 1 119 ? -0.605 0.290 2.830 1.00 97.44 119 LEU A C 1
ATOM 915 O O . LEU A 1 119 ? -0.155 1.369 3.220 1.00 97.44 119 LEU A O 1
ATOM 919 N N . THR A 1 120 ? -0.073 -0.886 3.167 1.00 96.81 120 THR A N 1
ATOM 920 C CA . THR A 1 120 ? 1.154 -1.014 3.972 1.00 96.81 120 THR A CA 1
ATOM 921 C C . THR A 1 120 ? 2.100 -2.073 3.417 1.00 96.81 120 THR A C 1
ATOM 923 O O . THR A 1 120 ? 1.692 -3.057 2.794 1.00 96.81 120 THR A O 1
ATOM 926 N N . GLY A 1 121 ? 3.398 -1.844 3.596 1.00 94.75 121 GLY A N 1
ATOM 927 C CA . GLY A 1 121 ? 4.425 -2.840 3.315 1.00 94.75 121 GLY A CA 1
ATOM 928 C C . GLY A 1 121 ? 4.766 -3.717 4.522 1.00 94.75 121 GLY A C 1
ATOM 929 O O . GLY A 1 121 ? 5.381 -4.775 4.342 1.00 94.75 121 GLY A O 1
ATOM 930 N N . ASP A 1 122 ? 4.347 -3.337 5.735 1.00 95.50 122 ASP A N 1
ATOM 931 C CA . ASP A 1 122 ? 4.645 -4.096 6.948 1.00 95.50 122 ASP A CA 1
ATOM 932 C C . ASP A 1 122 ? 3.639 -5.236 7.162 1.00 95.50 122 ASP A C 1
ATOM 934 O O . ASP A 1 122 ? 2.557 -5.099 7.732 1.00 95.50 122 ASP A O 1
ATOM 938 N N . LYS A 1 123 ? 4.040 -6.431 6.729 1.00 95.06 123 LYS A N 1
ATOM 939 C CA . LYS A 1 123 ? 3.260 -7.667 6.899 1.00 95.06 123 LYS A CA 1
ATOM 940 C C . LYS A 1 123 ? 3.029 -8.026 8.369 1.00 95.06 123 LYS A C 1
ATOM 942 O O . LYS A 1 123 ? 2.067 -8.733 8.665 1.00 95.06 123 LYS A O 1
ATOM 947 N N . ARG A 1 124 ? 3.906 -7.577 9.273 1.00 95.50 124 ARG A N 1
ATOM 948 C CA . ARG A 1 124 ? 3.785 -7.822 10.715 1.00 95.50 124 ARG A CA 1
ATOM 949 C C . ARG A 1 124 ? 2.700 -6.935 11.302 1.00 95.50 124 ARG A C 1
ATOM 951 O O . ARG A 1 124 ? 1.882 -7.459 12.045 1.00 95.50 124 ARG A O 1
ATOM 958 N N . ALA A 1 125 ? 2.611 -5.674 10.871 1.00 95.25 125 ALA A N 1
ATOM 959 C CA . ALA A 1 125 ? 1.509 -4.790 11.244 1.00 95.25 125 ALA A CA 1
ATOM 960 C C . ALA A 1 125 ? 0.155 -5.367 10.793 1.00 95.25 125 ALA A C 1
ATOM 962 O O . ALA A 1 125 ? -0.774 -5.445 11.590 1.00 95.25 125 ALA A O 1
ATOM 963 N N . ILE A 1 126 ? 0.053 -5.881 9.559 1.00 95.56 126 ILE A N 1
ATOM 964 C CA . ILE A 1 126 ? -1.177 -6.536 9.067 1.00 95.56 126 ILE A CA 1
ATOM 965 C C . ILE A 1 126 ? -1.577 -7.727 9.961 1.00 95.56 126 ILE A C 1
ATOM 967 O O . ILE A 1 126 ? -2.742 -7.862 10.333 1.00 95.56 126 ILE A O 1
ATOM 971 N N . ALA A 1 127 ? -0.622 -8.595 10.309 1.00 95.69 127 ALA A N 1
ATOM 972 C CA . ALA A 1 127 ? -0.876 -9.746 11.178 1.00 95.69 127 ALA A CA 1
ATOM 973 C C . ALA A 1 127 ? -1.221 -9.331 12.619 1.00 95.69 127 ALA A C 1
ATOM 975 O O . ALA A 1 127 ? -2.085 -9.945 13.244 1.00 95.69 127 ALA A O 1
ATOM 976 N N . ALA A 1 128 ? -0.569 -8.287 13.138 1.00 95.06 128 ALA A N 1
ATOM 977 C CA . ALA A 1 128 ? -0.853 -7.733 14.453 1.00 95.06 128 ALA A CA 1
ATOM 978 C C . ALA A 1 128 ? -2.286 -7.203 14.521 1.00 95.06 128 ALA A C 1
ATOM 980 O O . ALA A 1 128 ? -3.015 -7.538 15.450 1.00 95.06 128 ALA A O 1
ATOM 981 N N . LEU A 1 129 ? -2.712 -6.455 13.499 1.00 93.62 129 LEU A N 1
ATOM 982 C CA . LEU A 1 129 ? -4.087 -5.988 13.374 1.00 93.62 129 LEU A CA 1
ATOM 983 C C . LEU A 1 129 ? -5.056 -7.171 13.413 1.00 93.62 129 LEU A C 1
ATOM 985 O O . LEU A 1 129 ? -5.887 -7.216 14.308 1.00 93.62 129 LEU A O 1
ATOM 989 N N . GLU A 1 130 ? -4.914 -8.177 12.547 1.00 94.88 130 GLU A N 1
ATOM 990 C CA . GLU A 1 130 ? -5.792 -9.360 12.590 1.00 94.88 130 GLU A CA 1
ATOM 991 C C . GLU A 1 130 ? -5.896 -9.974 13.998 1.00 94.88 130 GLU A C 1
ATOM 993 O O . GLU A 1 130 ? -6.997 -10.266 14.467 1.00 94.88 130 GLU A O 1
ATOM 998 N N . ALA A 1 131 ? -4.760 -10.151 14.677 1.00 94.25 131 ALA A N 1
ATOM 999 C CA . ALA A 1 131 ? -4.704 -10.789 15.987 1.00 94.25 131 ALA A CA 1
ATOM 1000 C C . ALA A 1 131 ? -5.360 -9.961 17.107 1.00 94.25 131 ALA A C 1
ATOM 1002 O O . ALA A 1 131 ? -5.900 -10.545 18.046 1.00 94.25 131 ALA A O 1
ATOM 1003 N N . ILE A 1 132 ? -5.344 -8.629 17.009 1.00 92.25 132 ILE A N 1
ATOM 1004 C CA . ILE A 1 132 ? -5.990 -7.718 17.970 1.00 92.25 132 ILE A CA 1
ATOM 1005 C C . ILE A 1 132 ? -7.526 -7.821 17.896 1.00 92.25 132 ILE A C 1
ATOM 1007 O O . ILE A 1 132 ? -8.176 -7.679 18.924 1.00 92.25 132 ILE A O 1
ATOM 1011 N N . GLY A 1 133 ? -8.104 -8.075 16.712 1.00 77.12 133 GLY A N 1
ATOM 1012 C CA . GLY A 1 133 ? -9.537 -8.297 16.412 1.00 77.12 133 GLY A CA 1
ATOM 1013 C C . GLY A 1 133 ? -10.587 -8.050 17.522 1.00 77.12 133 GLY A C 1
ATOM 1014 O O . GLY A 1 133 ? -10.667 -8.765 18.510 1.00 77.12 133 GLY A O 1
ATOM 1015 N N . ARG A 1 134 ? -11.546 -7.133 17.336 1.00 58.22 134 ARG A N 1
ATOM 1016 C CA . ARG A 1 134 ? -12.973 -7.460 17.049 1.00 58.22 134 ARG A CA 1
ATOM 1017 C C . ARG A 1 134 ? -13.752 -6.271 16.459 1.00 58.22 134 ARG A C 1
ATOM 1019 O O . ARG A 1 134 ? -14.961 -6.351 16.269 1.00 58.22 134 ARG A O 1
ATOM 1026 N N . SER A 1 135 ? -13.046 -5.194 16.127 1.00 62.50 135 SER A N 1
ATOM 1027 C CA . SER A 1 135 ? -13.615 -3.917 15.661 1.00 62.50 135 SER A CA 1
ATOM 1028 C C . SER A 1 135 ? -12.974 -3.446 14.356 1.00 62.50 135 SER A C 1
ATOM 1030 O O . SER A 1 135 ? -13.051 -2.272 13.998 1.00 62.50 135 SER A O 1
ATOM 1032 N N . LEU A 1 136 ? -12.269 -4.349 13.679 1.00 75.81 136 LEU A N 1
ATOM 1033 C CA . LEU A 1 136 ? -11.444 -4.014 12.532 1.00 75.81 136 LEU A CA 1
ATOM 1034 C C . LEU A 1 136 ? -12.280 -4.103 11.260 1.00 75.81 136 LEU A C 1
ATOM 1036 O O . LEU A 1 136 ? -13.026 -5.071 11.101 1.00 75.81 136 LEU A O 1
ATOM 1040 N N . PRO A 1 137 ? -12.183 -3.123 10.352 1.00 79.56 137 PRO A N 1
ATOM 1041 C CA . PRO A 1 137 ? -12.849 -3.214 9.074 1.00 79.56 137 PRO A CA 1
ATOM 1042 C C . PRO A 1 137 ? -12.291 -4.405 8.294 1.00 79.56 137 PRO A C 1
ATOM 1044 O O . PRO A 1 137 ? -11.096 -4.470 8.002 1.00 79.56 137 PRO A O 1
ATOM 1047 N N . GLU A 1 138 ? -13.180 -5.335 7.959 1.00 90.00 138 GLU A N 1
ATOM 1048 C CA . GLU A 1 138 ? -12.862 -6.459 7.086 1.00 90.00 138 GLU A CA 1
ATOM 1049 C C . GLU A 1 138 ? -12.479 -5.941 5.699 1.00 90.00 138 GLU A C 1
ATOM 1051 O O . GLU A 1 138 ? -13.091 -4.995 5.197 1.00 90.00 138 GLU A O 1
ATOM 1056 N N . GLU A 1 139 ? -11.492 -6.582 5.073 1.00 92.50 139 GLU A N 1
ATOM 1057 C CA . GLU A 1 139 ? -11.108 -6.324 3.684 1.00 92.50 139 GLU A CA 1
ATOM 1058 C C . GLU A 1 139 ? -10.830 -4.839 3.391 1.00 92.50 139 GLU A C 1
ATOM 1060 O O . GLU A 1 139 ? -11.300 -4.289 2.393 1.00 92.50 139 GLU A O 1
ATOM 1065 N N . ARG A 1 140 ? -10.048 -4.175 4.252 1.00 92.94 140 ARG A N 1
ATOM 1066 C CA . ARG A 1 140 ? -9.620 -2.777 4.035 1.00 92.94 140 ARG A CA 1
ATOM 1067 C C . ARG A 1 140 ? -8.125 -2.537 4.151 1.00 92.94 140 ARG A C 1
ATOM 1069 O O . ARG A 1 140 ? -7.690 -1.388 4.143 1.00 92.94 140 ARG A O 1
ATOM 1076 N N . VAL A 1 141 ? -7.327 -3.593 4.229 1.00 95.38 141 VAL A N 1
ATOM 1077 C CA . VAL A 1 141 ? -5.867 -3.493 4.217 1.00 95.38 141 VAL A CA 1
ATOM 1078 C C . VAL A 1 141 ? -5.324 -4.248 3.014 1.00 95.38 141 VAL A C 1
ATOM 1080 O O . VAL A 1 141 ? -5.737 -5.378 2.756 1.00 95.38 141 VAL A O 1
ATOM 1083 N N . ALA A 1 142 ? -4.389 -3.649 2.280 1.00 96.75 142 ALA A N 1
ATOM 1084 C CA . ALA A 1 142 ? -3.649 -4.334 1.229 1.00 96.75 142 ALA A CA 1
ATOM 1085 C C . ALA A 1 142 ? -2.142 -4.226 1.440 1.00 96.75 142 ALA A C 1
ATOM 1087 O O . ALA A 1 142 ? -1.623 -3.181 1.839 1.00 96.75 142 ALA A O 1
ATOM 1088 N N . CYS A 1 143 ? -1.442 -5.315 1.132 1.00 97.19 143 CYS A N 1
ATOM 1089 C CA . CYS A 1 143 ? 0.010 -5.354 1.195 1.00 97.19 143 CYS A CA 1
ATOM 1090 C C . CYS A 1 143 ? 0.658 -4.812 -0.092 1.00 97.19 143 CYS A C 1
ATOM 1092 O O . CYS A 1 143 ? 0.018 -4.709 -1.146 1.00 97.19 143 CYS A O 1
ATOM 1094 N N . LEU A 1 144 ? 1.964 -4.536 -0.031 1.00 97.56 144 LEU A N 1
ATOM 1095 C CA . LEU A 1 144 ? 2.766 -4.128 -1.188 1.00 97.56 144 LEU A CA 1
ATOM 1096 C C . LEU A 1 144 ? 2.584 -5.058 -2.399 1.00 97.56 144 LEU A C 1
ATOM 1098 O O . LEU A 1 144 ? 2.455 -4.582 -3.524 1.00 97.56 144 LEU A O 1
ATOM 1102 N N . GLU A 1 145 ? 2.550 -6.377 -2.203 1.00 97.75 145 GLU A N 1
ATOM 1103 C CA . GLU A 1 145 ? 2.398 -7.317 -3.317 1.00 97.75 145 GLU A CA 1
ATOM 1104 C C . GLU A 1 145 ? 1.063 -7.168 -4.046 1.00 97.75 145 GLU A C 1
ATOM 1106 O O . GLU A 1 145 ? 1.042 -7.322 -5.263 1.00 97.75 145 GLU A O 1
ATOM 1111 N N . GLN A 1 146 ? -0.029 -6.826 -3.355 1.00 97.50 146 GLN A N 1
ATOM 1112 C CA . GLN A 1 146 ? -1.329 -6.578 -3.996 1.00 97.50 146 GLN A CA 1
ATOM 1113 C C . GLN A 1 146 ? -1.313 -5.283 -4.815 1.00 97.50 146 GLN A C 1
ATOM 1115 O O . GLN A 1 146 ? -1.876 -5.218 -5.914 1.00 97.50 146 GLN A O 1
ATOM 1120 N N . PHE A 1 147 ? -0.613 -4.257 -4.325 1.00 97.00 147 PHE A N 1
ATOM 1121 C CA . PHE A 1 147 ? -0.364 -3.042 -5.097 1.00 97.00 147 PHE A CA 1
ATOM 1122 C C . PHE A 1 147 ? 0.442 -3.351 -6.369 1.00 97.00 147 PHE A C 1
ATOM 1124 O O . PHE A 1 147 ? 0.002 -3.024 -7.471 1.00 97.00 147 PHE A O 1
ATOM 1131 N N . ILE A 1 148 ? 1.564 -4.066 -6.250 1.00 97.75 148 ILE A N 1
ATOM 1132 C CA . ILE A 1 148 ? 2.409 -4.446 -7.394 1.00 97.75 148 ILE A CA 1
ATOM 1133 C C . ILE A 1 148 ? 1.673 -5.375 -8.367 1.00 97.75 148 ILE A C 1
ATOM 1135 O O . ILE A 1 148 ? 1.808 -5.221 -9.581 1.00 97.75 148 ILE A O 1
ATOM 1139 N N . TYR A 1 149 ? 0.854 -6.299 -7.862 1.00 97.12 149 TYR A N 1
ATOM 1140 C CA . TYR A 1 149 ? -0.014 -7.143 -8.684 1.00 97.12 149 TYR A CA 1
ATOM 1141 C C . TYR A 1 149 ? -0.968 -6.289 -9.528 1.00 97.12 149 TYR A C 1
ATOM 1143 O O . TYR 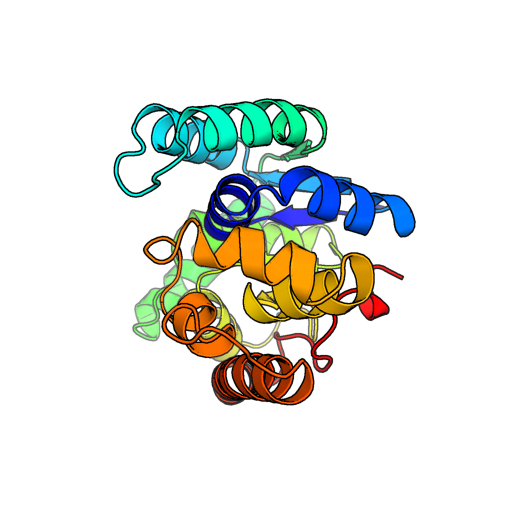A 1 149 ? -1.145 -6.543 -10.714 1.00 97.12 149 TYR A O 1
ATOM 1151 N N . SER A 1 150 ? -1.528 -5.230 -8.944 1.00 95.38 150 SER A N 1
ATOM 1152 C CA . SER A 1 150 ? -2.424 -4.311 -9.658 1.00 95.38 150 SER A CA 1
ATOM 1153 C C . SER A 1 150 ? -1.681 -3.476 -10.700 1.00 95.38 150 SER A C 1
ATOM 1155 O O . SER A 1 150 ? -2.197 -3.252 -11.792 1.00 95.38 150 SER A O 1
ATOM 1157 N N . LEU A 1 151 ? -0.444 -3.057 -10.413 1.00 95.44 151 LEU A N 1
ATOM 1158 C CA . LEU A 1 151 ? 0.393 -2.382 -11.407 1.00 95.44 151 LEU A CA 1
ATOM 1159 C C . LEU A 1 151 ? 0.722 -3.290 -12.593 1.00 95.44 151 LEU A C 1
ATOM 1161 O O . LEU A 1 151 ? 0.806 -2.807 -13.721 1.00 95.44 151 LEU A O 1
ATOM 1165 N N . LEU A 1 152 ? 0.872 -4.597 -12.368 1.00 95.69 152 LEU A N 1
ATOM 1166 C CA . LEU A 1 152 ? 1.117 -5.551 -13.447 1.00 95.69 152 LEU A CA 1
ATOM 1167 C C . LEU A 1 152 ? -0.016 -5.529 -14.485 1.00 95.69 152 LEU A C 1
ATOM 1169 O O . LEU A 1 152 ? 0.270 -5.576 -15.679 1.00 95.69 152 LEU A O 1
ATOM 1173 N N . ASP A 1 153 ? -1.267 -5.380 -14.040 1.00 92.12 153 ASP A N 1
ATOM 1174 C CA . ASP A 1 153 ? -2.442 -5.259 -14.917 1.00 92.12 153 ASP A CA 1
ATOM 1175 C C . ASP A 1 153 ? -2.480 -3.923 -15.679 1.00 92.12 153 ASP A C 1
ATOM 1177 O O . ASP A 1 153 ? -3.027 -3.851 -16.778 1.00 92.12 153 ASP A O 1
ATOM 1181 N N . ILE A 1 154 ? -1.903 -2.860 -15.109 1.00 91.62 154 ILE A N 1
ATOM 1182 C CA . ILE A 1 154 ? -1.992 -1.499 -15.656 1.00 91.62 154 ILE A CA 1
ATOM 1183 C C . ILE A 1 154 ? -0.863 -1.199 -16.644 1.00 91.62 154 ILE A C 1
ATOM 1185 O O . ILE A 1 154 ? -1.123 -0.679 -17.728 1.00 91.62 154 ILE A O 1
ATOM 1189 N N . ILE A 1 155 ? 0.387 -1.486 -16.271 1.00 94.94 155 ILE A N 1
ATOM 1190 C CA . ILE A 1 155 ? 1.573 -1.110 -17.062 1.00 94.94 155 ILE A CA 1
ATOM 1191 C C . ILE A 1 155 ? 2.276 -2.300 -17.722 1.00 94.94 155 ILE A C 1
ATOM 1193 O O . ILE A 1 155 ? 3.193 -2.100 -18.528 1.00 94.94 155 ILE A O 1
ATOM 1197 N N . GLY A 1 156 ? 1.848 -3.525 -17.409 1.00 96.62 156 GLY A N 1
ATOM 1198 C CA . GLY A 1 156 ? 2.364 -4.759 -17.992 1.00 96.62 156 GLY A CA 1
ATOM 1199 C C . GLY A 1 156 ? 3.714 -5.213 -17.431 1.00 96.62 156 GLY A C 1
ATOM 1200 O O . GLY A 1 156 ? 4.490 -4.445 -16.851 1.00 96.62 156 GLY A O 1
ATOM 1201 N N . LEU A 1 157 ? 4.019 -6.498 -17.652 1.00 97.50 157 LEU A N 1
ATOM 1202 C CA . LEU A 1 157 ? 5.217 -7.159 -17.127 1.00 97.50 157 LEU A CA 1
ATOM 1203 C C . LEU A 1 157 ? 6.514 -6.445 -17.502 1.00 97.50 157 LEU A C 1
ATOM 1205 O O . LEU A 1 157 ? 7.359 -6.237 -16.636 1.00 97.50 157 LEU A O 1
ATOM 1209 N N . THR A 1 158 ? 6.697 -6.104 -18.778 1.00 96.62 158 THR A N 1
ATOM 1210 C CA . THR A 1 158 ? 7.973 -5.571 -19.274 1.00 96.62 158 THR A CA 1
ATOM 1211 C C . THR A 1 158 ? 8.372 -4.303 -18.522 1.00 96.62 158 THR A C 1
ATOM 1213 O O . THR A 1 158 ? 9.471 -4.238 -17.975 1.00 96.62 158 THR A O 1
ATOM 1216 N N . ASN A 1 159 ? 7.460 -3.331 -18.428 1.00 97.38 159 ASN A N 1
ATOM 1217 C CA . ASN A 1 159 ? 7.728 -2.050 -17.776 1.00 97.38 159 ASN A CA 1
ATOM 1218 C C . ASN A 1 159 ? 7.965 -2.224 -16.276 1.00 97.38 159 ASN A C 1
ATOM 1220 O O . ASN A 1 159 ? 8.971 -1.747 -15.747 1.00 97.38 159 ASN A O 1
ATOM 1224 N N . LEU A 1 160 ? 7.068 -2.942 -15.596 1.00 97.56 160 LEU A N 1
ATOM 1225 C CA . LEU A 1 160 ? 7.146 -3.123 -14.149 1.00 97.56 160 LEU A CA 1
ATOM 1226 C C . LEU A 1 160 ? 8.402 -3.902 -13.741 1.00 97.56 160 LEU A C 1
ATOM 1228 O O . LEU A 1 160 ? 9.102 -3.517 -12.806 1.00 97.56 160 LEU A O 1
ATOM 1232 N N . ARG A 1 161 ? 8.756 -4.948 -14.496 1.00 97.56 161 ARG A N 1
ATOM 1233 C CA . ARG A 1 161 ? 9.979 -5.720 -14.270 1.00 97.56 161 ARG A CA 1
ATOM 1234 C C . ARG A 1 161 ? 11.230 -4.874 -14.458 1.00 97.56 161 ARG A C 1
ATOM 1236 O O . ARG A 1 161 ? 12.134 -4.958 -13.633 1.00 97.56 161 ARG A O 1
ATOM 1243 N N . THR A 1 162 ? 11.302 -4.066 -15.518 1.00 97.31 162 THR A N 1
ATOM 1244 C CA . THR A 1 162 ? 12.446 -3.168 -15.734 1.00 97.31 162 THR A CA 1
ATOM 1245 C C . THR A 1 162 ? 12.637 -2.226 -14.549 1.00 97.31 162 THR A C 1
ATOM 1247 O O . THR A 1 162 ? 13.771 -2.014 -14.132 1.00 97.31 162 THR A O 1
ATOM 1250 N N . ARG A 1 163 ? 11.550 -1.697 -13.982 1.00 97.69 163 ARG A N 1
ATOM 1251 C CA . ARG A 1 163 ? 11.597 -0.813 -12.812 1.00 97.69 163 ARG A CA 1
ATOM 1252 C C . ARG A 1 163 ? 12.048 -1.545 -11.544 1.00 97.69 163 ARG A C 1
ATOM 1254 O O . ARG A 1 163 ? 13.018 -1.126 -10.922 1.00 97.69 163 ARG A O 1
ATOM 1261 N N . ILE A 1 164 ? 11.422 -2.674 -11.207 1.00 97.75 164 ILE A N 1
ATOM 1262 C CA . ILE A 1 164 ? 11.759 -3.455 -10.002 1.00 97.75 164 ILE A CA 1
ATOM 1263 C C . ILE A 1 164 ? 13.195 -3.985 -10.065 1.00 97.75 164 ILE A C 1
ATOM 1265 O O . ILE A 1 164 ? 13.957 -3.844 -9.113 1.00 97.75 164 ILE A O 1
ATOM 1269 N N . CYS A 1 165 ? 13.606 -4.549 -11.202 1.00 97.44 165 CYS A N 1
ATOM 1270 C CA . CYS A 1 165 ? 14.923 -5.169 -11.332 1.00 97.44 165 CYS A CA 1
ATOM 1271 C C . CYS A 1 165 ? 16.080 -4.172 -11.468 1.00 97.44 165 CYS A C 1
ATOM 1273 O O . CYS A 1 165 ? 17.240 -4.564 -11.314 1.00 97.44 165 CYS A O 1
ATOM 1275 N N . ARG A 1 166 ? 15.794 -2.886 -11.713 1.00 97.19 166 ARG A N 1
ATOM 1276 C CA . ARG A 1 166 ? 16.791 -1.818 -11.555 1.00 97.19 166 ARG A CA 1
ATOM 1277 C C . ARG A 1 166 ? 17.156 -1.609 -10.090 1.00 97.19 166 ARG A C 1
ATOM 1279 O O . ARG A 1 166 ? 18.325 -1.349 -9.821 1.00 97.19 166 ARG A O 1
ATOM 1286 N N . GLU A 1 167 ? 16.223 -1.858 -9.176 1.00 97.00 167 GLU A N 1
ATOM 1287 C CA . GLU A 1 167 ? 16.371 -1.634 -7.736 1.00 97.00 167 GLU A CA 1
ATOM 1288 C C . GLU A 1 167 ? 16.179 -2.919 -6.900 1.00 97.00 167 GLU A C 1
ATOM 1290 O O . GLU A 1 167 ? 15.322 -2.986 -6.016 1.00 97.00 167 GLU A O 1
ATOM 1295 N N . PRO A 1 168 ? 16.985 -3.978 -7.125 1.00 95.94 168 PRO A N 1
ATOM 1296 C CA . PRO A 1 168 ? 16.741 -5.293 -6.531 1.00 95.94 168 PRO A CA 1
ATOM 1297 C C . PRO A 1 168 ? 16.960 -5.350 -5.008 1.00 95.94 168 PRO A C 1
ATOM 1299 O O . PRO A 1 168 ? 16.587 -6.335 -4.372 1.00 95.94 168 PRO A O 1
ATOM 1302 N N . GLN A 1 169 ? 17.589 -4.325 -4.425 1.00 95.31 169 GLN A N 1
ATOM 1303 C CA . GLN A 1 169 ? 17.852 -4.237 -2.984 1.00 95.31 169 GLN A CA 1
ATOM 1304 C C . GLN A 1 169 ? 16.674 -3.646 -2.197 1.00 95.31 169 GLN A C 1
ATOM 1306 O O . GLN A 1 169 ? 16.637 -3.782 -0.979 1.00 95.31 169 GLN A O 1
ATOM 1311 N N . VAL A 1 170 ? 15.708 -3.023 -2.881 1.00 95.94 170 VAL A N 1
ATOM 1312 C CA . VAL A 1 170 ? 14.585 -2.319 -2.242 1.00 95.94 170 VAL A CA 1
ATOM 1313 C C . VAL A 1 170 ? 13.594 -3.285 -1.594 1.00 95.94 170 VAL A C 1
ATOM 1315 O O . VAL A 1 170 ? 13.123 -3.037 -0.488 1.00 95.94 170 VAL A O 1
ATOM 1318 N N . ASP A 1 171 ? 13.287 -4.403 -2.256 1.00 96.88 171 ASP A N 1
ATOM 1319 C CA . ASP A 1 171 ? 12.426 -5.445 -1.699 1.00 96.88 171 ASP A CA 1
ATOM 1320 C C . ASP A 1 171 ? 12.829 -6.821 -2.226 1.00 96.88 171 ASP A C 1
ATOM 1322 O O . ASP A 1 171 ? 12.753 -7.120 -3.421 1.00 96.88 171 ASP A O 1
ATOM 1326 N N . ARG A 1 172 ? 13.249 -7.693 -1.309 1.00 95.75 172 ARG A N 1
ATOM 1327 C CA . ARG A 1 172 ? 13.703 -9.042 -1.649 1.00 95.75 172 ARG A CA 1
ATOM 1328 C C . ARG A 1 172 ? 12.578 -9.914 -2.213 1.00 95.75 172 ARG A C 1
ATOM 1330 O O . ARG A 1 172 ? 12.836 -10.715 -3.110 1.00 95.75 172 ARG A O 1
ATOM 1337 N N . SER A 1 173 ? 11.358 -9.776 -1.701 1.00 95.69 173 SER A N 1
ATOM 1338 C CA . SER A 1 173 ? 10.187 -10.561 -2.118 1.00 95.69 173 SER A CA 1
ATOM 1339 C C . SER A 1 173 ? 9.840 -10.259 -3.575 1.00 95.69 173 SER A C 1
ATOM 1341 O O . SER A 1 173 ? 9.627 -11.175 -4.376 1.00 95.69 173 SER A O 1
ATOM 1343 N N . LEU A 1 174 ? 9.861 -8.976 -3.946 1.00 97.69 174 LEU A N 1
ATOM 1344 C CA . LEU A 1 174 ? 9.630 -8.539 -5.323 1.00 97.69 174 LEU A CA 1
ATOM 1345 C C . LEU A 1 174 ? 10.785 -8.933 -6.245 1.00 97.69 174 LEU A C 1
ATOM 1347 O O . LEU A 1 174 ? 10.539 -9.459 -7.328 1.00 97.69 174 LEU A O 1
ATOM 1351 N N . THR A 1 175 ? 12.036 -8.791 -5.805 1.00 97.38 175 THR A N 1
ATOM 1352 C CA . THR A 1 175 ? 13.215 -9.236 -6.571 1.00 97.38 175 THR A CA 1
ATOM 1353 C C . THR A 1 175 ? 13.163 -10.724 -6.920 1.00 97.38 175 THR A C 1
ATOM 1355 O O . THR A 1 175 ? 13.512 -11.115 -8.040 1.00 97.38 175 THR A O 1
ATOM 1358 N N . ILE A 1 176 ? 12.706 -11.559 -5.980 1.00 97.19 176 ILE A N 1
ATOM 1359 C CA . ILE A 1 176 ? 12.490 -12.993 -6.203 1.00 97.19 176 ILE A CA 1
ATOM 1360 C C . ILE A 1 176 ? 11.313 -13.206 -7.162 1.00 97.19 176 ILE A C 1
ATOM 1362 O O . ILE A 1 176 ? 11.474 -13.891 -8.172 1.00 97.19 176 ILE A O 1
ATOM 1366 N N . SER A 1 177 ? 10.163 -12.578 -6.901 1.00 97.44 177 SER A N 1
ATOM 1367 C CA . SER A 1 177 ? 8.941 -12.752 -7.705 1.00 97.44 177 SER A CA 1
ATOM 1368 C C . SER A 1 177 ? 9.139 -12.357 -9.173 1.00 97.44 177 SER A C 1
ATOM 1370 O O . SER A 1 177 ? 8.697 -13.067 -10.072 1.00 97.44 177 SER A O 1
ATOM 1372 N N . PHE A 1 178 ? 9.870 -11.272 -9.436 1.00 97.88 178 PHE A N 1
ATOM 1373 C CA . PHE A 1 178 ? 10.181 -10.792 -10.789 1.00 97.88 178 PHE A CA 1
ATOM 1374 C C . PHE A 1 178 ? 11.404 -11.468 -11.422 1.00 97.88 178 PHE A C 1
ATOM 1376 O O . PHE A 1 178 ? 11.754 -11.168 -12.571 1.00 97.88 178 PHE A O 1
ATOM 1383 N N . SER A 1 179 ? 12.041 -12.391 -10.689 1.00 96.88 179 SER A N 1
ATOM 1384 C CA . SER A 1 179 ? 13.217 -13.148 -11.116 1.00 96.88 179 SER A CA 1
ATOM 1385 C C . SER A 1 179 ? 14.266 -12.227 -11.751 1.00 96.88 179 SER A C 1
ATOM 1387 O O . SER A 1 179 ? 14.639 -12.362 -12.917 1.00 96.88 179 SER A O 1
ATOM 1389 N N . CYS A 1 180 ? 14.726 -11.230 -10.995 1.00 96.62 180 CYS A N 1
ATOM 1390 C CA . CYS A 1 180 ? 15.629 -10.197 -11.519 1.00 96.62 180 CYS A CA 1
ATOM 1391 C C . CYS A 1 180 ? 17.044 -10.692 -11.874 1.00 96.62 180 CYS A C 1
ATOM 1393 O O . CYS A 1 180 ? 17.855 -9.917 -12.365 1.00 96.62 180 CYS A O 1
ATOM 1395 N N . HIS A 1 181 ? 17.338 -11.971 -11.630 1.00 93.75 181 HIS A N 1
ATOM 1396 C CA . HIS A 1 181 ? 18.617 -12.626 -11.915 1.00 93.75 181 HIS A CA 1
ATOM 1397 C C . HIS A 1 181 ? 18.600 -13.489 -13.191 1.00 93.75 181 HIS A C 1
ATOM 1399 O O . HIS A 1 181 ? 19.625 -14.067 -13.536 1.00 93.75 181 HIS A O 1
ATOM 1405 N N . VAL A 1 182 ? 17.458 -13.606 -13.876 1.00 93.38 182 VAL A N 1
ATOM 1406 C CA . VAL A 1 182 ? 17.343 -14.321 -15.161 1.00 93.38 182 VAL A CA 1
ATOM 1407 C C . VAL A 1 182 ? 16.990 -13.352 -16.282 1.00 93.38 182 VAL A C 1
ATOM 1409 O O . VAL A 1 182 ? 16.457 -12.279 -16.025 1.00 93.38 182 VAL A O 1
ATOM 1412 N N . ASP A 1 183 ? 17.221 -13.713 -17.540 1.00 89.44 183 ASP A N 1
ATOM 1413 C CA . ASP A 1 183 ? 16.940 -12.797 -18.656 1.00 89.44 183 ASP A CA 1
ATOM 1414 C C . ASP A 1 183 ? 15.446 -12.705 -18.980 1.00 89.44 183 ASP A C 1
ATOM 1416 O O . ASP A 1 183 ? 14.905 -11.617 -19.206 1.00 89.44 183 ASP A O 1
ATOM 1420 N N . LYS A 1 184 ? 14.755 -13.849 -18.968 1.00 90.94 184 LYS A N 1
ATOM 1421 C CA . LYS A 1 184 ? 13.348 -13.972 -19.359 1.00 90.94 184 LYS A CA 1
ATOM 1422 C C . LYS A 1 184 ? 12.534 -14.606 -18.242 1.00 90.94 184 LYS A C 1
ATOM 1424 O O . LYS A 1 184 ? 12.928 -15.614 -17.669 1.00 90.94 184 LYS A O 1
ATOM 1429 N N . VAL A 1 185 ? 11.363 -14.035 -17.994 1.00 95.50 185 VAL A N 1
ATOM 1430 C CA . VAL A 1 185 ? 10.357 -14.563 -17.074 1.00 95.50 185 VAL A CA 1
ATOM 1431 C C . VAL A 1 185 ? 8.993 -14.437 -17.741 1.00 95.50 185 VAL A C 1
ATOM 1433 O O . VAL A 1 185 ? 8.755 -13.495 -18.497 1.00 95.50 185 VAL A O 1
ATOM 1436 N N . SER A 1 186 ? 8.111 -15.403 -17.504 1.00 96.94 186 SER A N 1
ATOM 1437 C CA . SER A 1 186 ? 6.726 -15.306 -17.961 1.00 96.94 186 SER A CA 1
ATOM 1438 C C . SER A 1 186 ? 5.890 -14.533 -16.947 1.00 96.94 186 SER A C 1
ATOM 1440 O O . SER A 1 186 ? 6.116 -14.630 -15.741 1.00 96.94 186 SER A O 1
ATOM 1442 N N . GLU A 1 187 ? 4.875 -13.814 -17.421 1.00 97.19 187 GLU A N 1
ATOM 1443 C CA . GLU A 1 187 ? 3.958 -13.084 -16.538 1.00 97.19 187 GLU A CA 1
ATOM 1444 C C . GLU A 1 187 ? 3.252 -14.019 -15.555 1.00 97.19 187 GLU A C 1
ATOM 1446 O O . GLU A 1 187 ? 3.141 -13.708 -14.372 1.00 97.19 187 GLU A O 1
ATOM 1451 N N . ARG A 1 188 ? 2.876 -15.217 -16.019 1.00 97.31 188 ARG A N 1
ATOM 1452 C CA . ARG A 1 188 ? 2.312 -16.274 -15.175 1.00 97.31 188 ARG A CA 1
ATOM 1453 C C . ARG A 1 188 ? 3.209 -16.593 -13.977 1.00 97.31 188 ARG A C 1
ATOM 1455 O O . ARG A 1 188 ? 2.706 -16.687 -12.865 1.00 97.31 188 ARG A O 1
ATOM 1462 N N . SER A 1 189 ? 4.515 -16.750 -14.195 1.00 97.00 189 SER A N 1
ATOM 1463 C CA . SER A 1 189 ? 5.460 -17.055 -13.115 1.00 97.00 189 SER A CA 1
ATOM 1464 C C . SER A 1 189 ? 5.566 -15.909 -12.108 1.00 97.00 189 SER A C 1
ATOM 1466 O O . SER A 1 189 ? 5.643 -16.161 -10.908 1.00 97.00 189 SER A O 1
ATOM 1468 N N . VAL A 1 190 ? 5.549 -14.658 -12.581 1.00 98.00 190 VAL A N 1
ATOM 1469 C CA . VAL A 1 190 ? 5.582 -13.475 -11.705 1.00 98.00 190 VAL A CA 1
ATOM 1470 C C . VAL A 1 190 ? 4.316 -13.391 -10.858 1.00 98.00 190 VAL A C 1
ATOM 1472 O O . VAL A 1 190 ? 4.407 -13.221 -9.643 1.00 98.00 190 VAL A O 1
ATOM 1475 N N . ARG A 1 191 ? 3.140 -13.579 -11.473 1.00 97.69 191 ARG A N 1
ATOM 1476 C CA . ARG A 1 191 ? 1.850 -13.603 -10.764 1.00 97.69 191 ARG A CA 1
ATOM 1477 C C . ARG A 1 191 ? 1.817 -14.686 -9.693 1.00 97.69 191 ARG A C 1
ATOM 1479 O O . ARG A 1 191 ? 1.483 -14.379 -8.558 1.00 97.69 191 ARG A O 1
ATOM 1486 N N . GLN A 1 192 ? 2.265 -15.900 -10.012 1.00 97.50 192 GLN A N 1
ATOM 1487 C CA . GLN A 1 192 ? 2.366 -16.992 -9.037 1.00 97.50 192 GLN A CA 1
ATOM 1488 C C . GLN A 1 192 ? 3.294 -16.646 -7.862 1.00 97.50 192 GLN A C 1
ATOM 1490 O O . GLN A 1 192 ? 2.989 -16.980 -6.717 1.00 97.50 192 GLN A O 1
ATOM 1495 N N . GLY A 1 193 ? 4.411 -15.959 -8.125 1.00 97.56 193 GLY A N 1
ATOM 1496 C CA . GLY A 1 193 ? 5.306 -15.461 -7.080 1.00 97.56 193 GLY A CA 1
ATOM 1497 C C . GLY A 1 193 ? 4.604 -14.478 -6.141 1.00 97.56 193 GLY A C 1
ATOM 1498 O O . GLY A 1 193 ? 4.584 -14.695 -4.929 1.00 97.56 193 GLY A O 1
ATOM 1499 N N . LEU A 1 194 ? 3.962 -13.447 -6.699 1.00 97.88 194 LEU A N 1
ATOM 1500 C CA . LEU A 1 194 ? 3.203 -12.454 -5.929 1.00 97.88 194 LEU A CA 1
ATOM 1501 C C . LEU A 1 194 ? 2.057 -13.102 -5.139 1.00 97.88 194 LEU A C 1
ATOM 1503 O O . LEU A 1 194 ? 1.935 -12.881 -3.937 1.00 97.88 194 LEU A O 1
ATOM 1507 N N . GLU A 1 195 ? 1.258 -13.957 -5.779 1.00 97.38 195 GLU A N 1
ATOM 1508 C CA . GLU A 1 195 ? 0.150 -14.687 -5.152 1.00 97.38 195 GLU A CA 1
ATOM 1509 C C . GLU A 1 195 ? 0.611 -15.577 -3.997 1.00 97.38 195 GLU A C 1
ATOM 1511 O O . GLU A 1 195 ? -0.106 -15.700 -3.003 1.00 97.38 195 GLU A O 1
ATOM 1516 N N . SER A 1 196 ? 1.804 -16.171 -4.090 1.00 97.25 196 SER A N 1
ATOM 1517 C CA . SER A 1 196 ? 2.395 -16.958 -3.004 1.00 97.25 196 SER A CA 1
ATOM 1518 C C . SER A 1 196 ? 2.646 -16.097 -1.761 1.00 97.25 196 SER A C 1
ATOM 1520 O O . SER A 1 196 ? 2.226 -16.459 -0.658 1.00 97.25 196 SER A O 1
ATOM 1522 N N . TYR A 1 197 ? 3.244 -14.912 -1.931 1.00 96.62 197 TYR A N 1
ATOM 1523 C CA . TYR A 1 197 ? 3.456 -13.968 -0.829 1.00 96.62 197 TYR A CA 1
ATOM 1524 C C . TYR A 1 197 ? 2.137 -13.425 -0.272 1.00 96.62 197 TYR A C 1
ATOM 1526 O O . TYR A 1 197 ? 1.956 -13.425 0.946 1.00 96.62 197 TYR A O 1
ATOM 1534 N N . ILE A 1 198 ? 1.192 -13.044 -1.137 1.00 97.31 198 ILE A N 1
ATOM 1535 C CA . ILE A 1 198 ? -0.148 -12.589 -0.730 1.00 97.31 198 ILE A CA 1
ATOM 1536 C C . ILE A 1 198 ? -0.855 -13.683 0.079 1.00 97.31 198 ILE A C 1
ATOM 1538 O O . ILE A 1 198 ? -1.403 -13.418 1.146 1.00 97.31 198 ILE A O 1
ATOM 1542 N N . SER A 1 199 ? -0.802 -14.933 -0.385 1.00 97.06 199 SER A N 1
ATOM 1543 C CA . SER A 1 199 ? -1.396 -16.077 0.316 1.00 97.06 199 SER A CA 1
ATOM 1544 C C . SER A 1 199 ? -0.736 -16.325 1.669 1.00 97.06 199 SER A C 1
ATOM 1546 O O . SER A 1 199 ? -1.414 -16.728 2.611 1.00 97.06 199 SER A O 1
ATOM 1548 N N . SER A 1 200 ? 0.570 -16.076 1.791 1.00 96.69 200 SER A N 1
ATOM 1549 C CA . SER A 1 200 ? 1.267 -16.150 3.075 1.00 96.69 200 SER A CA 1
ATOM 1550 C C . SER A 1 200 ? 0.753 -15.101 4.060 1.00 96.69 200 SER A C 1
ATOM 1552 O O . SER A 1 200 ? 0.475 -15.455 5.200 1.00 96.69 200 SER A O 1
ATOM 1554 N N . VAL A 1 201 ? 0.586 -13.844 3.630 1.00 96.56 201 VAL A N 1
ATOM 1555 C CA . VAL A 1 201 ? 0.034 -12.772 4.483 1.00 96.56 201 VAL A CA 1
ATOM 1556 C C . VAL A 1 201 ? -1.420 -13.070 4.847 1.00 96.56 201 VAL A C 1
ATOM 1558 O O . VAL A 1 201 ? -1.813 -12.931 6.000 1.00 96.56 201 VAL A O 1
ATOM 1561 N N . ARG A 1 202 ? -2.217 -13.572 3.898 1.00 96.31 202 ARG A N 1
ATOM 1562 C CA . ARG A 1 202 ? -3.624 -13.919 4.135 1.00 96.31 202 ARG A CA 1
ATOM 1563 C C . ARG A 1 202 ? -3.806 -15.027 5.171 1.00 96.31 202 ARG A C 1
ATOM 1565 O O . ARG A 1 202 ? -4.809 -15.037 5.868 1.00 96.31 202 ARG A O 1
ATOM 1572 N N . LYS A 1 203 ? -2.849 -15.951 5.310 1.00 96.62 203 LYS A N 1
ATOM 1573 C CA . LYS A 1 203 ? -2.898 -16.971 6.374 1.00 96.62 203 LYS A CA 1
ATOM 1574 C C . LYS A 1 203 ? -2.804 -16.359 7.772 1.00 96.62 203 LYS A C 1
ATOM 1576 O O . LYS A 1 203 ? -3.417 -16.894 8.686 1.00 96.62 203 LYS A O 1
ATOM 1581 N N . SER A 1 204 ? -2.046 -15.274 7.932 1.00 94.56 204 SER A N 1
ATOM 1582 C CA . SER A 1 204 ? -1.924 -14.538 9.199 1.00 94.56 204 SER A CA 1
ATOM 1583 C C . SER A 1 204 ? -2.957 -13.422 9.363 1.00 94.56 204 SER A C 1
ATOM 1585 O O . SER A 1 204 ? -3.071 -12.877 10.450 1.00 94.56 204 SER A O 1
ATOM 1587 N N . ALA A 1 205 ? -3.671 -13.070 8.293 1.00 95.12 205 ALA A N 1
ATOM 1588 C CA . ALA A 1 205 ? -4.632 -11.975 8.253 1.00 95.12 205 ALA A CA 1
ATOM 1589 C C . ALA A 1 205 ? -5.818 -12.289 7.319 1.00 95.12 205 ALA A C 1
ATOM 1591 O O . ALA A 1 205 ? -5.955 -11.657 6.265 1.00 95.12 205 ALA A O 1
ATOM 1592 N N . PRO A 1 206 ? -6.631 -13.321 7.618 1.00 94.62 206 PRO A N 1
ATOM 1593 C CA . PRO A 1 206 ? -7.707 -13.758 6.731 1.00 94.62 206 PRO A CA 1
ATOM 1594 C C . PRO A 1 206 ? -8.878 -12.774 6.635 1.00 94.62 206 PRO A C 1
ATOM 1596 O O . PRO A 1 206 ? -9.640 -12.870 5.670 1.00 94.62 206 PRO A O 1
ATOM 1599 N N . THR A 1 207 ? -9.028 -11.863 7.599 1.00 93.81 207 THR A N 1
ATOM 1600 C CA . THR A 1 207 ? -10.187 -10.970 7.709 1.00 93.81 207 THR A CA 1
ATOM 1601 C C . THR A 1 207 ? -9.846 -9.542 7.291 1.00 93.81 207 THR A C 1
ATOM 1603 O O . THR A 1 207 ? -10.576 -8.940 6.504 1.00 93.81 207 THR A O 1
ATOM 1606 N N . VAL A 1 208 ? -8.735 -8.981 7.782 1.00 94.00 208 VAL A N 1
ATOM 1607 C CA . VAL A 1 208 ? -8.379 -7.569 7.525 1.00 94.00 208 VAL A CA 1
ATOM 1608 C C . VAL A 1 208 ? -7.817 -7.340 6.117 1.00 94.00 208 VAL A C 1
ATOM 1610 O O . VAL A 1 208 ? -8.035 -6.280 5.522 1.00 94.00 208 VAL A O 1
ATOM 1613 N N . LEU A 1 209 ? -7.103 -8.330 5.567 1.00 95.62 209 LEU A N 1
ATOM 1614 C CA . LEU A 1 209 ? -6.482 -8.244 4.246 1.00 95.62 209 LEU A CA 1
ATOM 1615 C C . LEU A 1 209 ? -7.535 -8.370 3.138 1.00 95.62 209 LEU A C 1
ATOM 1617 O O . LEU A 1 209 ? -8.430 -9.210 3.222 1.00 95.62 209 LEU A O 1
ATOM 1621 N N . LEU A 1 210 ? -7.382 -7.625 2.038 1.00 94.38 210 LEU A N 1
ATOM 1622 C CA . LEU A 1 210 ? -8.253 -7.807 0.871 1.00 94.38 210 LEU A CA 1
ATOM 1623 C C . LEU A 1 210 ? -8.222 -9.259 0.377 1.00 94.38 210 LEU A C 1
ATOM 1625 O O . LEU A 1 210 ? -7.154 -9.874 0.236 1.00 94.38 210 LEU A O 1
ATOM 1629 N N . LYS A 1 211 ? -9.397 -9.796 0.036 1.00 91.56 211 LYS A N 1
ATOM 1630 C CA . LYS A 1 211 ? -9.533 -11.158 -0.506 1.00 91.56 211 LYS A CA 1
ATOM 1631 C C . LYS A 1 211 ? -8.956 -11.291 -1.912 1.00 91.56 211 LYS A C 1
ATOM 1633 O O . LYS A 1 211 ? -8.429 -12.346 -2.268 1.00 91.56 211 LYS A O 1
ATOM 1638 N N . THR A 1 212 ? -9.022 -10.231 -2.710 1.00 90.88 212 THR A N 1
ATOM 1639 C CA . THR A 1 212 ? -8.505 -10.208 -4.082 1.00 90.88 212 THR A CA 1
ATOM 1640 C C . THR A 1 212 ? -7.001 -9.948 -4.109 1.00 90.88 212 THR A C 1
ATOM 1642 O O . THR A 1 212 ? -6.440 -9.322 -3.213 1.00 90.88 212 THR A O 1
ATOM 1645 N N . ALA A 1 213 ? -6.308 -10.440 -5.139 1.00 88.00 213 ALA A N 1
ATOM 1646 C CA . ALA A 1 213 ? -4.904 -10.083 -5.363 1.00 88.00 213 ALA A CA 1
ATOM 1647 C C . ALA A 1 213 ? -4.766 -8.647 -5.897 1.00 88.00 213 ALA A C 1
ATOM 1649 O O . ALA A 1 213 ? -3.857 -7.928 -5.499 1.00 88.00 213 ALA A O 1
ATOM 1650 N N . ALA A 1 214 ? -5.690 -8.222 -6.762 1.00 88.00 214 ALA A N 1
ATOM 1651 C CA . ALA A 1 214 ? -5.739 -6.864 -7.284 1.00 88.00 214 ALA A CA 1
ATOM 1652 C C . ALA A 1 214 ? -6.552 -5.943 -6.363 1.00 88.00 214 ALA A C 1
ATOM 1654 O O . ALA A 1 214 ? -7.647 -6.306 -5.923 1.00 88.00 214 ALA A O 1
ATOM 1655 N N . ILE A 1 215 ? -6.036 -4.739 -6.117 1.00 89.31 215 ILE A N 1
ATOM 1656 C CA . ILE A 1 215 ? -6.701 -3.704 -5.319 1.00 89.31 215 ILE A CA 1
ATOM 1657 C C . ILE A 1 215 ? -7.692 -2.883 -6.150 1.00 89.31 215 ILE A C 1
ATOM 1659 O O . ILE A 1 215 ? -8.598 -2.275 -5.589 1.00 89.31 215 ILE A O 1
ATOM 1663 N N . SER A 1 216 ? -7.587 -2.917 -7.483 1.00 72.69 216 SER A N 1
ATOM 1664 C CA . SER A 1 216 ? -8.470 -2.191 -8.414 1.00 72.69 216 SER A CA 1
ATOM 1665 C C . SER A 1 216 ? -9.964 -2.447 -8.173 1.00 72.69 216 SER A C 1
ATOM 1667 O O . SER A 1 216 ? -10.775 -1.545 -8.360 1.00 72.69 216 SER A O 1
ATOM 1669 N N . ALA A 1 217 ? -10.333 -3.635 -7.686 1.00 61.53 217 ALA A N 1
ATOM 1670 C CA . ALA A 1 217 ? -11.716 -3.997 -7.375 1.00 61.53 217 ALA A CA 1
ATOM 1671 C C . ALA A 1 217 ? -12.334 -3.216 -6.197 1.00 61.53 217 ALA A C 1
ATOM 1673 O O . ALA A 1 217 ? -13.552 -3.119 -6.125 1.00 61.53 217 ALA A O 1
ATOM 1674 N N . ILE A 1 218 ? -11.515 -2.686 -5.284 1.00 63.94 218 ILE A N 1
ATOM 1675 C CA . ILE A 1 218 ? -11.963 -1.984 -4.062 1.00 63.94 218 ILE A CA 1
ATOM 1676 C C . ILE A 1 218 ? -11.780 -0.478 -4.175 1.00 63.94 218 ILE A C 1
ATOM 1678 O O . ILE A 1 218 ? -12.481 0.301 -3.531 1.00 63.94 218 ILE A O 1
ATOM 1682 N N . VAL A 1 219 ? -10.826 -0.059 -5.003 1.00 56.53 219 VAL A N 1
ATOM 1683 C CA . VAL A 1 219 ? -10.726 1.348 -5.345 1.00 56.53 219 VAL A CA 1
ATOM 1684 C C . VAL A 1 219 ? -11.937 1.729 -6.235 1.00 56.53 219 VAL A C 1
ATOM 1686 O O . VAL A 1 219 ? -12.475 2.808 -6.008 1.00 56.53 219 VAL A O 1
ATOM 1689 N N . SER A 1 220 ? -12.444 0.821 -7.098 1.00 50.56 220 SER A N 1
ATOM 1690 C CA . SER A 1 220 ? -13.715 0.928 -7.874 1.00 50.56 220 SER A CA 1
ATOM 1691 C C . SER A 1 220 ? -14.947 1.296 -7.050 1.00 50.56 220 SER A C 1
ATOM 1693 O O . SER A 1 220 ? -15.775 2.054 -7.604 1.00 50.56 220 SER A O 1
#

Secondary structure (DSSP, 8-state):
---EEEE-HHHHHHHHHTT-HHHHHHHHHTTT-EEEEEHHHHHHHHHHHHT--S-S-HHHHHHHHHHHGGGEEEE---HHHHHHHHHHHHHHHHTT----HHHHHHHHHHHHTT-SEEEES-HHHHHHHHHH-SSPPTT-EEEHHHHHHHHHHHHHHHHHHHHHHHSTTT-HHHHHHTTTTSS---HHHHHHHHHHHHHHHHHH-TTTB-SSS-SHHHH-

pLDDT: mean 93.65, std 8.06, range [46.22, 98.12]

Sequence (220 aa):
MAELVLLDNDIVLKSCAYGSAVDLIDLAARHNRRLAMLRVAQYAVGRRIQRARDVRDVEGLSGQWAALLPSVLSIEPTQAEIEFAAELEEQAINLSLELDAGESQLFAVLVFRASPLLLTGDKRAIAALEAIGRSLPEERVACLEQFIYSLLDIIGLTNLRTRICREPQVDRSLTISFSCHVDKVSERSVRQGLESYISSVRKSAPTVLLKTAAISAIVS

Foldseek 3Di:
DAQEAEEDLLLLQVCQLLLNLVVVLVLLVVLPHAYEFELVSLVVSLVCLVVPPLGPCSVSSNVSNVVNVVRYHHDHADPQLQVQLVVLVVLCVVVVADDDSRLSSSQSCCQPVVHLAYEDQDLSSLLSVQVSDDRGQFAHYEHPLLVLLQVCVVVNLVSSLVSCLSNCRSDVLQCVLNVSVDDDDDPVSSNVSSVVVLVVSCVSRVTRHHPDSHPSVRSD

Radius of gyration: 16.66 Å; chains: 1; bounding box: 40×34×45 Å